Protein AF-A0A519D3E4-F1 (afdb_monomer)

Structure (mmCIF, N/CA/C/O backbone):
data_AF-A0A519D3E4-F1
#
_entry.id   AF-A0A519D3E4-F1
#
loop_
_atom_site.group_PDB
_atom_site.id
_atom_site.type_symbol
_atom_site.label_atom_id
_atom_site.label_alt_id
_atom_site.label_comp_id
_atom_site.label_asym_id
_atom_site.label_entity_id
_atom_site.label_seq_id
_atom_site.pdbx_PDB_ins_code
_atom_site.Cartn_x
_atom_site.Cartn_y
_atom_site.Cartn_z
_atom_site.occupancy
_atom_site.B_iso_or_equiv
_atom_site.auth_seq_id
_atom_site.auth_comp_id
_atom_site.auth_asym_id
_atom_site.auth_atom_id
_atom_site.pdbx_PDB_model_num
ATOM 1 N N . MET A 1 1 ? 25.805 -0.370 8.188 1.00 47.28 1 MET A N 1
ATOM 2 C CA . MET A 1 1 ? 24.491 -1.039 8.319 1.00 47.28 1 MET A CA 1
ATOM 3 C C . MET A 1 1 ? 24.705 -2.500 7.988 1.00 47.28 1 MET A C 1
ATOM 5 O O . MET A 1 1 ? 25.419 -2.756 7.029 1.00 47.28 1 MET A O 1
ATOM 9 N N . SER A 1 2 ? 24.201 -3.430 8.800 1.00 40.44 2 SER A N 1
ATOM 10 C CA . SER A 1 2 ? 24.310 -4.859 8.489 1.00 40.44 2 SER A CA 1
ATOM 11 C C . SER A 1 2 ? 23.497 -5.180 7.230 1.00 40.44 2 SER A C 1
ATOM 13 O O . SER A 1 2 ? 22.435 -4.592 7.012 1.00 40.44 2 SER A O 1
ATOM 15 N N . ASP A 1 3 ? 23.971 -6.128 6.421 1.00 42.62 3 ASP A N 1
ATOM 16 C CA . ASP A 1 3 ? 23.321 -6.572 5.174 1.00 42.62 3 ASP A CA 1
ATOM 17 C C . ASP A 1 3 ? 21.878 -7.078 5.380 1.00 42.62 3 ASP A C 1
ATOM 19 O O . ASP A 1 3 ? 21.069 -7.131 4.459 1.00 42.62 3 ASP A O 1
ATOM 23 N N . PHE A 1 4 ? 21.516 -7.393 6.623 1.00 37.28 4 PHE A N 1
ATOM 24 C CA . PHE A 1 4 ? 20.167 -7.785 7.019 1.00 37.28 4 PHE A CA 1
ATOM 25 C C . PHE A 1 4 ? 19.178 -6.606 7.037 1.00 37.28 4 PHE A C 1
ATOM 27 O O . PHE A 1 4 ? 18.013 -6.751 6.671 1.00 37.28 4 PHE A O 1
ATOM 34 N N . GLN A 1 5 ? 19.635 -5.412 7.425 1.00 37.41 5 GLN A N 1
ATOM 35 C CA . GLN A 1 5 ? 18.795 -4.212 7.479 1.00 37.41 5 GLN A CA 1
ATOM 36 C C . GLN A 1 5 ? 18.603 -3.587 6.086 1.00 37.41 5 GLN A C 1
ATOM 38 O O . GLN A 1 5 ? 17.601 -2.917 5.842 1.00 37.41 5 GLN A O 1
ATOM 43 N N . SER A 1 6 ? 19.526 -3.844 5.151 1.00 48.72 6 SER A N 1
ATOM 44 C CA . SER A 1 6 ? 19.413 -3.397 3.757 1.00 48.72 6 SER A CA 1
ATOM 45 C C . SER A 1 6 ? 18.422 -4.232 2.935 1.00 48.72 6 SER A C 1
ATOM 47 O O . SER A 1 6 ? 17.810 -3.698 2.012 1.00 48.72 6 SER A O 1
ATOM 49 N N . PHE A 1 7 ? 18.211 -5.509 3.282 1.00 49.94 7 PHE A N 1
ATOM 50 C CA . PHE A 1 7 ? 17.300 -6.396 2.550 1.00 49.94 7 PHE A CA 1
ATOM 51 C C . PHE A 1 7 ? 15.817 -6.060 2.770 1.00 49.94 7 PHE A C 1
ATOM 53 O O . PHE A 1 7 ? 15.032 -6.080 1.824 1.00 49.94 7 PHE A O 1
ATOM 60 N N . PHE A 1 8 ? 15.434 -5.723 4.005 1.00 56.78 8 PHE A N 1
ATOM 61 C CA . PHE A 1 8 ? 14.027 -5.568 4.398 1.00 56.78 8 PHE A CA 1
ATOM 62 C C . PHE A 1 8 ? 13.542 -4.113 4.510 1.00 56.78 8 PHE A C 1
ATOM 64 O O . PHE A 1 8 ? 12.355 -3.887 4.730 1.00 56.78 8 PHE A O 1
ATOM 71 N N . GLY A 1 9 ? 14.429 -3.129 4.337 1.00 71.75 9 GLY A N 1
ATOM 72 C CA . GLY A 1 9 ? 14.078 -1.709 4.409 1.00 71.75 9 GLY A CA 1
ATOM 73 C C . GLY A 1 9 ? 13.774 -1.206 5.827 1.00 71.75 9 GLY A C 1
ATOM 74 O O . GLY A 1 9 ? 13.861 -1.938 6.813 1.00 71.75 9 GLY A O 1
ATOM 75 N N . ASN A 1 10 ? 13.455 0.087 5.931 1.00 83.88 10 ASN A N 1
ATOM 76 C CA . ASN A 1 10 ? 13.039 0.716 7.185 1.00 83.88 10 ASN A CA 1
ATOM 77 C C . ASN A 1 10 ? 11.553 0.382 7.466 1.00 83.88 10 ASN A C 1
ATOM 79 O O . ASN A 1 10 ? 10.711 0.793 6.667 1.00 83.88 10 ASN A O 1
ATOM 83 N N . PRO A 1 11 ? 11.212 -0.305 8.575 1.00 85.75 11 PRO A N 1
ATOM 84 C CA . PRO A 1 11 ? 9.829 -0.670 8.918 1.00 85.75 11 PRO A CA 1
ATOM 85 C C . PRO A 1 11 ? 8.946 0.518 9.338 1.00 85.75 11 PRO A C 1
ATOM 87 O O . PRO A 1 11 ? 7.751 0.348 9.560 1.00 85.75 11 PRO A O 1
ATOM 90 N N . ASP A 1 12 ? 9.519 1.715 9.453 1.00 87.62 12 ASP A N 1
ATOM 91 C CA . ASP A 1 12 ? 8.813 2.957 9.781 1.00 87.62 12 ASP A CA 1
ATOM 92 C C . ASP A 1 12 ? 9.168 4.046 8.755 1.00 87.62 12 ASP A C 1
ATOM 94 O O . ASP A 1 12 ? 9.568 5.161 9.089 1.00 87.62 12 ASP A O 1
ATOM 98 N N . VAL A 1 13 ? 9.151 3.673 7.469 1.00 87.88 13 VAL A N 1
ATOM 99 C CA . VAL A 1 13 ? 9.538 4.569 6.366 1.00 87.88 13 VAL A CA 1
ATOM 100 C C . VAL A 1 13 ? 8.470 5.612 6.047 1.00 87.88 13 VAL A C 1
ATOM 102 O O . VAL A 1 13 ? 8.812 6.712 5.625 1.00 87.88 13 VAL A O 1
ATOM 105 N N . THR A 1 14 ? 7.191 5.273 6.218 1.00 93.38 14 THR A N 1
ATOM 106 C CA . THR A 1 14 ? 6.075 6.178 5.929 1.00 93.38 14 THR A CA 1
ATOM 107 C C . THR A 1 14 ? 5.706 6.936 7.185 1.00 93.38 14 THR A C 1
ATOM 109 O O . THR A 1 14 ? 5.215 6.365 8.156 1.00 93.38 14 THR A O 1
ATOM 112 N N . THR A 1 15 ? 5.958 8.237 7.161 1.00 94.19 15 THR A N 1
ATOM 113 C CA . THR A 1 15 ? 5.678 9.110 8.298 1.00 94.19 15 THR A CA 1
ATOM 114 C C . THR A 1 15 ? 4.175 9.301 8.493 1.00 94.19 15 THR A C 1
ATOM 116 O O . THR A 1 15 ? 3.378 9.186 7.559 1.00 94.19 15 THR A O 1
ATOM 119 N N . TYR A 1 16 ? 3.773 9.651 9.714 1.00 94.62 16 TYR A N 1
ATOM 120 C CA . TYR A 1 16 ? 2.372 9.930 10.030 1.00 94.62 16 TYR A CA 1
ATOM 121 C C . TYR A 1 16 ? 1.793 11.066 9.159 1.00 94.62 16 TYR A C 1
ATOM 123 O O . TYR A 1 16 ? 0.692 10.942 8.627 1.00 94.62 16 TYR A O 1
ATOM 131 N N . ASP A 1 17 ? 2.562 12.134 8.925 1.00 95.50 17 ASP A N 1
ATOM 132 C CA . ASP A 1 17 ? 2.147 13.257 8.068 1.00 95.50 17 ASP A CA 1
ATOM 133 C C . ASP A 1 17 ? 1.982 12.855 6.595 1.00 95.50 17 ASP A C 1
ATOM 135 O O . ASP A 1 17 ? 1.107 13.374 5.894 1.00 95.50 17 ASP A O 1
ATOM 139 N N . GLU A 1 18 ? 2.817 11.934 6.101 1.00 97.19 18 GLU A N 1
ATOM 140 C CA . GLU A 1 18 ? 2.627 11.345 4.773 1.00 97.19 18 GLU A CA 1
ATOM 141 C C . GLU A 1 18 ? 1.326 10.549 4.717 1.00 97.19 18 GLU A C 1
ATOM 143 O O . GLU A 1 18 ? 0.591 10.706 3.746 1.00 97.19 18 GLU A O 1
ATOM 148 N N . CYS A 1 19 ? 0.991 9.777 5.760 1.00 97.81 19 CYS A N 1
ATOM 149 C CA . CYS A 1 19 ? -0.246 8.992 5.809 1.00 97.81 19 CYS A CA 1
ATOM 150 C C . CYS A 1 19 ? -1.481 9.865 5.561 1.00 97.81 19 CYS A C 1
ATOM 152 O O . CYS A 1 19 ? -2.307 9.528 4.717 1.00 97.81 19 CYS A O 1
ATOM 154 N N . LEU A 1 20 ? -1.583 11.025 6.221 1.00 97.81 20 LEU A N 1
ATOM 155 C CA . LEU A 1 20 ? -2.731 11.926 6.055 1.00 97.81 20 LEU A CA 1
ATOM 156 C C . LEU A 1 20 ? -2.913 12.366 4.596 1.00 97.81 20 LEU A C 1
ATOM 158 O O . LEU A 1 20 ? -4.014 12.280 4.052 1.00 97.81 20 LEU A O 1
ATOM 162 N N . LYS A 1 21 ? -1.811 12.759 3.949 1.00 98.31 21 LYS A N 1
ATOM 163 C CA . LYS A 1 21 ? -1.794 13.194 2.546 1.00 98.31 21 LYS A CA 1
ATOM 164 C C . LYS A 1 21 ? -2.047 12.035 1.579 1.00 98.31 21 LYS A C 1
ATOM 166 O O . LYS A 1 21 ? -2.682 12.228 0.546 1.00 98.31 21 LYS A O 1
ATOM 171 N N . ILE A 1 22 ? -1.563 10.837 1.905 1.00 97.94 22 ILE A N 1
ATOM 172 C CA . ILE A 1 22 ? -1.808 9.607 1.144 1.00 97.94 22 ILE A CA 1
ATOM 173 C C . ILE A 1 22 ? -3.298 9.245 1.184 1.00 97.94 22 ILE A C 1
ATOM 175 O O . ILE A 1 22 ? -3.872 8.921 0.146 1.00 97.94 22 ILE A O 1
ATOM 179 N N . PHE A 1 23 ? -3.941 9.350 2.350 1.00 98.50 23 PHE A N 1
ATOM 180 C CA . PHE A 1 23 ? -5.372 9.087 2.501 1.00 98.50 23 PHE A CA 1
ATOM 181 C C . PHE A 1 23 ? -6.228 10.092 1.726 1.00 98.50 23 PHE A C 1
ATOM 183 O O . PHE A 1 23 ? -7.199 9.685 1.092 1.00 98.50 23 PHE A O 1
ATOM 190 N N . ASP A 1 24 ? -5.852 11.375 1.714 1.00 98.31 24 ASP A N 1
ATOM 191 C CA . ASP A 1 24 ? -6.506 12.380 0.862 1.00 98.31 24 ASP A CA 1
ATOM 192 C C . ASP A 1 24 ? -6.321 12.070 -0.623 1.00 98.31 24 ASP A C 1
ATOM 194 O O . ASP A 1 24 ? -7.281 12.056 -1.388 1.00 98.31 24 ASP A O 1
ATOM 198 N N . PHE A 1 25 ? -5.088 11.770 -1.035 1.00 98.31 25 PHE A N 1
ATOM 199 C CA . PHE A 1 25 ? -4.760 11.441 -2.421 1.00 98.31 25 PHE A CA 1
ATOM 200 C C . PHE A 1 25 ? -5.543 10.229 -2.942 1.00 98.31 25 PHE A C 1
ATOM 202 O O . PHE A 1 25 ? -5.942 10.199 -4.115 1.00 98.31 25 PHE A O 1
ATOM 209 N N . ALA A 1 26 ? -5.758 9.243 -2.074 1.00 98.12 26 ALA A N 1
ATOM 210 C CA . ALA A 1 26 ? -6.510 8.041 -2.383 1.00 98.12 26 ALA A CA 1
ATOM 211 C C . ALA A 1 26 ? -8.011 8.163 -2.156 1.00 98.12 26 ALA A C 1
ATOM 213 O O . ALA A 1 26 ? -8.722 7.222 -2.494 1.00 98.12 26 ALA A O 1
ATOM 214 N N . GLU A 1 27 ? -8.488 9.297 -1.640 1.00 98.12 27 GLU A N 1
ATOM 215 C CA . GLU A 1 27 ? -9.901 9.537 -1.340 1.00 98.12 27 GLU A CA 1
ATOM 216 C C . GLU A 1 27 ? -10.446 8.479 -0.360 1.00 98.12 27 GLU A C 1
ATOM 218 O O . GLU A 1 27 ? -11.509 7.894 -0.567 1.00 98.12 27 GLU A O 1
ATOM 223 N N . MET A 1 28 ? -9.674 8.177 0.690 1.00 98.56 28 MET A N 1
ATOM 224 C CA . MET A 1 28 ? -10.039 7.189 1.707 1.00 98.56 28 MET A CA 1
ATOM 225 C C . MET A 1 28 ? -11.244 7.654 2.531 1.00 98.56 28 MET A C 1
ATOM 227 O O . MET A 1 28 ? -11.287 8.791 3.013 1.00 98.56 28 MET A O 1
ATOM 231 N N . THR A 1 29 ? -12.178 6.735 2.754 1.00 98.00 29 THR A N 1
ATOM 232 C CA . THR A 1 29 ? -13.433 6.943 3.483 1.00 98.00 29 THR A CA 1
ATOM 233 C C . THR A 1 29 ? -13.611 5.910 4.598 1.00 98.00 29 THR A C 1
ATOM 235 O O . THR A 1 29 ? -12.888 4.916 4.672 1.00 98.00 29 THR A O 1
ATOM 238 N N . SER A 1 30 ? -14.604 6.116 5.464 1.00 97.75 30 SER A N 1
ATOM 239 C CA . SER A 1 30 ? -14.968 5.141 6.498 1.00 97.75 30 SER A CA 1
ATOM 240 C C . SER A 1 30 ? -15.598 3.861 5.940 1.00 97.75 30 SER A C 1
ATOM 242 O O . SER A 1 30 ? -15.660 2.864 6.649 1.00 97.75 30 SER A O 1
ATOM 244 N N . ASP A 1 31 ? -16.054 3.856 4.685 1.00 98.25 31 ASP A N 1
ATOM 245 C CA . ASP A 1 31 ? -16.623 2.661 4.048 1.00 98.25 31 ASP A CA 1
ATOM 246 C C . ASP A 1 31 ? -15.546 1.698 3.532 1.00 98.25 31 ASP A C 1
ATOM 248 O O . ASP A 1 31 ? -15.853 0.556 3.179 1.00 98.25 31 ASP A O 1
ATOM 252 N N . ASP A 1 32 ? -14.282 2.134 3.526 1.00 98.75 32 ASP A N 1
ATOM 253 C CA . ASP A 1 32 ? -13.181 1.352 2.989 1.00 98.75 32 ASP A CA 1
ATOM 254 C C . ASP A 1 32 ? -12.867 0.097 3.815 1.00 98.75 32 ASP A C 1
ATOM 256 O O . ASP A 1 32 ? -12.845 0.099 5.048 1.00 98.75 32 ASP A O 1
ATOM 260 N N . VAL A 1 33 ? -12.552 -0.983 3.106 1.00 98.75 33 VAL A N 1
ATOM 261 C CA . VAL A 1 33 ? -11.822 -2.138 3.624 1.00 98.75 33 VAL A CA 1
ATOM 262 C C . VAL A 1 33 ? -10.351 -1.901 3.306 1.00 98.75 33 VAL A C 1
ATOM 264 O O . VAL A 1 33 ? -9.912 -2.087 2.167 1.00 98.75 33 VAL A O 1
ATOM 267 N N . PHE A 1 34 ? -9.612 -1.423 4.307 1.00 98.88 34 PHE A N 1
ATOM 268 C CA . PHE A 1 34 ? -8.223 -1.010 4.166 1.00 98.88 34 PHE A CA 1
ATOM 269 C C . PHE A 1 34 ? -7.250 -2.123 4.558 1.00 98.88 34 PHE A C 1
ATOM 271 O O . PHE A 1 34 ? -7.346 -2.680 5.655 1.00 98.88 34 PHE A O 1
ATOM 278 N N . TYR A 1 35 ? -6.290 -2.392 3.673 1.00 98.88 35 TYR A N 1
ATOM 279 C CA . TYR A 1 35 ? -5.160 -3.284 3.922 1.00 98.88 35 TYR A CA 1
ATOM 280 C C . TYR A 1 35 ? -3.826 -2.539 3.803 1.00 98.88 35 TYR A C 1
ATOM 282 O O . TYR A 1 35 ? -3.560 -1.877 2.799 1.00 98.88 35 TYR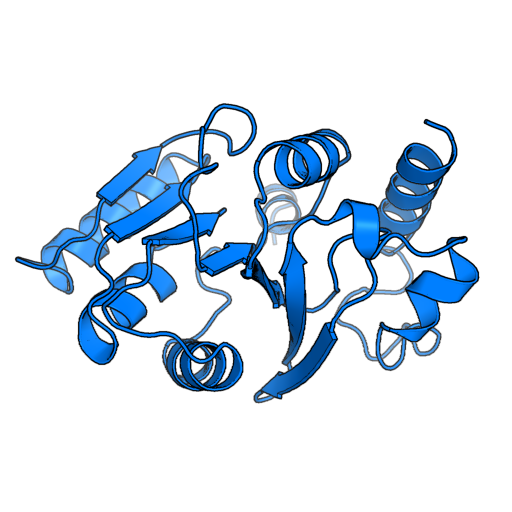 A O 1
ATOM 290 N N . ASP A 1 36 ? -2.963 -2.710 4.798 1.00 98.62 36 ASP A N 1
ATOM 291 C CA . ASP A 1 36 ? -1.567 -2.273 4.791 1.00 98.62 36 ASP A CA 1
ATOM 292 C C . ASP A 1 36 ? -0.656 -3.501 4.623 1.00 98.62 36 ASP A C 1
ATOM 294 O O . ASP A 1 36 ? -0.472 -4.308 5.540 1.00 98.62 36 ASP A O 1
ATOM 298 N N . LEU A 1 37 ? -0.149 -3.695 3.405 1.00 98.06 37 LEU A N 1
ATOM 299 C CA . LEU A 1 37 ? 0.635 -4.857 3.000 1.00 98.06 37 LEU A CA 1
ATOM 300 C C . LEU A 1 37 ? 2.128 -4.593 3.231 1.00 98.06 37 LEU A C 1
ATOM 302 O O . LEU A 1 37 ? 2.800 -3.935 2.429 1.00 98.06 37 LEU A O 1
ATOM 306 N N . GLY A 1 38 ? 2.639 -5.171 4.318 1.00 96.31 38 GLY A N 1
ATOM 307 C CA . GLY A 1 38 ? 3.951 -4.879 4.883 1.00 96.31 38 GLY A CA 1
ATOM 308 C C . GLY A 1 38 ? 3.898 -3.685 5.822 1.00 96.31 38 GLY A C 1
ATOM 309 O O . GLY A 1 38 ? 4.629 -2.713 5.624 1.00 96.31 38 GLY A O 1
ATOM 310 N N . CYS A 1 39 ? 3.033 -3.777 6.834 1.00 97.25 39 CYS A N 1
ATOM 311 C CA . CYS A 1 39 ? 2.693 -2.659 7.710 1.00 97.25 39 CYS A CA 1
ATOM 312 C C . CYS A 1 39 ? 3.831 -2.205 8.636 1.00 97.25 39 CYS A C 1
ATOM 314 O O . CYS A 1 39 ? 3.690 -1.192 9.323 1.00 97.25 39 CYS A O 1
ATOM 316 N N . GLY A 1 40 ? 4.952 -2.937 8.696 1.00 96.44 40 GLY A N 1
ATOM 317 C CA . GLY A 1 40 ? 6.112 -2.551 9.489 1.00 96.44 40 GLY A CA 1
ATOM 318 C C . GLY A 1 40 ? 5.741 -2.401 10.958 1.00 96.44 40 GLY A C 1
ATOM 319 O O . GLY A 1 40 ? 5.227 -3.333 11.566 1.00 96.44 40 GLY A O 1
ATOM 320 N N . TYR A 1 41 ? 5.954 -1.209 11.516 1.00 96.56 41 TYR A N 1
ATOM 321 C CA . TYR A 1 41 ? 5.568 -0.869 12.891 1.00 96.56 41 TYR A CA 1
ATOM 322 C C . TYR A 1 41 ? 4.115 -0.369 13.040 1.00 96.56 41 TYR A C 1
ATOM 324 O O . TYR A 1 41 ? 3.743 0.184 14.075 1.00 96.56 41 TYR A O 1
ATOM 332 N N . GLY A 1 42 ? 3.275 -0.538 12.018 1.00 96.88 42 GLY A N 1
ATOM 333 C CA . GLY A 1 42 ? 1.837 -0.259 12.062 1.00 96.88 42 GLY A CA 1
ATOM 334 C C . GLY A 1 42 ? 1.456 1.221 11.970 1.00 96.88 42 GLY A C 1
ATOM 335 O O . GLY A 1 42 ? 0.292 1.555 12.188 1.00 96.88 42 GLY A O 1
ATOM 336 N N . THR A 1 43 ? 2.397 2.118 11.656 1.00 96.94 43 THR A N 1
ATOM 337 C CA . THR A 1 43 ? 2.169 3.575 11.605 1.00 96.94 43 THR A CA 1
ATOM 338 C C . THR A 1 43 ? 1.002 3.955 10.687 1.00 96.94 43 THR A C 1
ATOM 340 O O . THR A 1 43 ? 0.163 4.768 11.080 1.00 96.94 43 THR A O 1
ATOM 343 N N . VAL A 1 44 ? 0.889 3.327 9.510 1.00 97.94 44 VAL A N 1
ATOM 344 C CA . VAL A 1 44 ? -0.185 3.614 8.544 1.00 97.94 44 VAL A CA 1
ATOM 345 C C . VAL A 1 44 ? -1.534 3.100 9.052 1.00 97.94 44 VAL A C 1
ATOM 347 O O . VAL A 1 44 ? -2.507 3.853 9.034 1.00 97.94 44 VAL A O 1
ATOM 350 N N . CYS A 1 45 ? -1.600 1.874 9.590 1.00 98.25 45 CYS A N 1
ATOM 351 C CA . CYS A 1 45 ? -2.810 1.350 10.235 1.00 98.25 45 CYS A CA 1
ATOM 352 C C . CYS A 1 45 ? -3.285 2.248 11.383 1.00 98.25 45 CYS A C 1
ATOM 354 O O . CYS A 1 45 ? -4.473 2.564 11.470 1.00 98.25 45 CYS A O 1
ATOM 356 N N . ILE A 1 46 ? -2.372 2.685 12.256 1.00 97.94 46 ILE A N 1
ATOM 357 C CA . ILE A 1 46 ? -2.703 3.586 13.362 1.00 97.94 46 ILE A CA 1
ATOM 358 C C . ILE A 1 46 ? -3.281 4.882 12.796 1.00 97.94 46 ILE A C 1
ATOM 360 O O . ILE A 1 46 ? -4.416 5.214 13.130 1.00 97.94 46 ILE A O 1
ATOM 364 N N . ALA A 1 47 ? -2.573 5.553 11.882 1.00 97.62 47 ALA A N 1
ATOM 365 C CA . ALA A 1 47 ? -3.024 6.802 11.270 1.00 97.62 47 ALA A CA 1
ATOM 366 C C . ALA A 1 47 ? -4.397 6.667 10.585 1.00 97.62 47 ALA A C 1
ATOM 368 O O . ALA A 1 47 ? -5.255 7.537 10.756 1.00 97.62 47 ALA A O 1
ATOM 369 N N . ALA A 1 48 ? -4.636 5.574 9.854 1.00 97.94 48 ALA A N 1
ATOM 370 C CA . ALA A 1 48 ? -5.920 5.290 9.214 1.00 97.94 48 ALA A CA 1
ATOM 371 C C . ALA A 1 48 ? -7.049 5.187 10.247 1.00 97.94 48 ALA A C 1
ATOM 373 O O . ALA A 1 48 ? -8.112 5.787 10.079 1.00 97.94 48 ALA A O 1
ATOM 374 N N . ALA A 1 49 ? -6.812 4.480 11.352 1.00 97.25 49 ALA A N 1
ATOM 375 C CA . ALA A 1 49 ? -7.801 4.322 12.405 1.00 97.25 49 ALA A CA 1
ATOM 376 C C . ALA A 1 49 ? -8.121 5.636 13.135 1.00 97.25 49 ALA A C 1
ATOM 378 O O . ALA A 1 49 ? -9.273 5.853 13.498 1.00 97.25 49 ALA A O 1
ATOM 379 N N . GLU A 1 50 ? -7.135 6.513 13.364 1.00 95.56 50 GLU A N 1
ATOM 380 C CA . GLU A 1 50 ? -7.382 7.783 14.071 1.00 95.56 50 GLU A CA 1
ATOM 381 C C . GLU A 1 50 ? -8.066 8.835 13.194 1.00 95.56 50 GLU A C 1
ATOM 383 O O . GLU A 1 50 ? -8.830 9.637 13.719 1.00 95.56 50 GLU A O 1
ATOM 388 N N . ASN A 1 51 ? -7.803 8.838 11.882 1.00 96.25 51 ASN A N 1
ATOM 389 C CA . ASN A 1 51 ? -8.200 9.950 11.010 1.00 96.25 51 ASN A CA 1
ATOM 390 C C . ASN A 1 51 ? -9.292 9.599 9.999 1.00 96.25 51 ASN A C 1
ATOM 392 O O . ASN A 1 51 ? -9.954 10.499 9.488 1.00 96.25 51 ASN A O 1
ATOM 396 N N . ARG A 1 52 ? -9.454 8.316 9.660 1.00 96.62 52 ARG A N 1
ATOM 397 C CA . ARG A 1 52 ? -10.387 7.864 8.610 1.00 96.62 52 ARG A CA 1
ATOM 398 C C . ARG A 1 52 ? -11.384 6.828 9.101 1.00 96.62 52 ARG A C 1
ATOM 400 O O . ARG A 1 52 ? -12.484 6.772 8.566 1.00 96.62 52 ARG A O 1
ATOM 407 N N . ASN A 1 53 ? -11.013 6.052 10.121 1.00 96.31 53 ASN A N 1
ATOM 408 C CA . ASN A 1 53 ? -11.836 5.007 10.727 1.00 96.31 53 ASN A CA 1
ATOM 409 C C . ASN A 1 53 ? -12.514 4.101 9.674 1.00 96.31 53 ASN A C 1
ATOM 411 O O . ASN A 1 53 ? -13.745 4.070 9.592 1.00 96.31 53 ASN A O 1
ATOM 415 N N . PRO A 1 54 ? -11.724 3.408 8.830 1.00 97.88 54 PRO A N 1
ATOM 416 C CA . PRO A 1 54 ? -12.266 2.538 7.794 1.00 97.88 54 PRO A CA 1
ATOM 417 C C . PRO A 1 54 ? -13.040 1.363 8.402 1.00 97.88 54 PRO A C 1
ATOM 419 O O . PRO A 1 54 ? -12.768 0.909 9.520 1.00 97.88 54 PRO A O 1
ATOM 422 N N . LYS A 1 55 ? -13.980 0.826 7.626 1.00 97.81 55 LYS A N 1
ATOM 423 C CA . LYS A 1 55 ? -14.832 -0.312 7.981 1.00 97.81 55 LYS A CA 1
ATOM 424 C C . LYS A 1 55 ? -14.017 -1.527 8.420 1.00 97.81 55 LYS A C 1
ATOM 426 O O . LYS A 1 55 ? -14.415 -2.235 9.346 1.00 97.81 55 LYS A O 1
ATOM 431 N N . LYS A 1 56 ? -12.873 -1.763 7.773 1.00 98.19 56 LYS A N 1
ATOM 432 C CA . LYS A 1 56 ? -11.831 -2.699 8.218 1.00 98.19 56 LYS A CA 1
ATOM 433 C C . LYS A 1 56 ? -10.459 -2.054 8.043 1.00 98.19 56 LYS A C 1
ATOM 435 O O . LYS A 1 56 ? -10.259 -1.297 7.098 1.00 98.19 56 LYS A O 1
ATOM 440 N N . ASN A 1 57 ? -9.524 -2.383 8.928 1.00 98.56 57 ASN A N 1
ATOM 441 C CA . ASN A 1 57 ? -8.140 -1.917 8.879 1.00 98.56 57 ASN A CA 1
ATOM 442 C C . ASN A 1 57 ? -7.215 -3.070 9.264 1.00 98.56 57 ASN A C 1
ATOM 444 O O . ASN A 1 57 ? -7.168 -3.465 10.434 1.00 98.56 57 ASN A O 1
ATOM 448 N N . ILE A 1 58 ? -6.547 -3.648 8.271 1.00 98.75 58 ILE A N 1
ATOM 449 C CA . ILE A 1 58 ? -5.794 -4.889 8.429 1.00 98.75 58 ILE A CA 1
ATOM 450 C C . ILE A 1 58 ? -4.339 -4.649 8.023 1.00 98.75 58 ILE A C 1
ATOM 452 O O . ILE A 1 58 ? -4.056 -4.341 6.869 1.00 98.75 58 ILE A O 1
ATOM 456 N N . GLY A 1 59 ? -3.413 -4.801 8.968 1.00 98.56 59 GLY A N 1
ATOM 457 C CA . GLY A 1 59 ? -1.973 -4.748 8.719 1.00 98.56 59 GLY A CA 1
ATOM 458 C C . GLY A 1 59 ? -1.379 -6.146 8.591 1.00 98.56 59 GLY A C 1
ATOM 459 O O . GLY A 1 59 ? -1.553 -6.974 9.485 1.00 98.56 59 GLY A O 1
ATOM 460 N N . ILE A 1 60 ? -0.664 -6.407 7.498 1.00 98.50 60 ILE A N 1
ATOM 461 C CA . ILE A 1 60 ? 0.037 -7.673 7.252 1.00 98.50 60 ILE A CA 1
ATOM 462 C C . ILE A 1 60 ? 1.540 -7.439 7.375 1.00 98.50 60 ILE A C 1
ATOM 464 O O . ILE A 1 60 ? 2.093 -6.601 6.668 1.00 98.50 60 ILE A O 1
ATOM 468 N N . GLU A 1 61 ? 2.223 -8.196 8.229 1.00 97.69 61 GLU A N 1
ATOM 469 C CA . GLU A 1 61 ? 3.681 -8.118 8.386 1.00 97.69 61 GLU A CA 1
ATOM 470 C C . GLU A 1 61 ? 4.274 -9.516 8.568 1.00 97.69 61 GLU A C 1
ATOM 472 O O . GLU A 1 61 ? 3.877 -10.260 9.458 1.00 97.69 61 GLU A O 1
ATOM 477 N N . ALA A 1 62 ? 5.249 -9.885 7.741 1.00 96.19 62 ALA A N 1
ATOM 478 C CA . ALA A 1 62 ? 5.863 -11.210 7.779 1.00 96.19 62 ALA A CA 1
ATOM 479 C C . ALA A 1 62 ? 6.956 -11.320 8.852 1.00 96.19 62 ALA A C 1
ATOM 481 O O . ALA A 1 62 ? 7.159 -12.387 9.435 1.00 96.19 62 ALA A O 1
ATOM 482 N N . ARG A 1 63 ? 7.669 -10.225 9.132 1.00 94.62 63 ARG A N 1
ATOM 483 C CA . ARG A 1 63 ? 8.770 -10.193 10.096 1.00 94.62 63 ARG A CA 1
ATOM 484 C C . ARG A 1 63 ? 8.232 -10.118 11.512 1.00 94.62 63 ARG A C 1
ATOM 486 O O . ARG A 1 63 ? 7.622 -9.127 11.908 1.00 94.62 63 ARG A O 1
ATOM 493 N N . ILE A 1 64 ? 8.513 -11.158 12.286 1.00 95.88 64 ILE A N 1
ATOM 494 C CA . ILE A 1 64 ? 7.971 -11.307 13.632 1.00 95.88 64 ILE A CA 1
ATOM 495 C C . ILE A 1 64 ? 8.380 -10.155 14.564 1.00 95.88 64 ILE A C 1
ATOM 497 O O . ILE A 1 64 ? 7.569 -9.704 15.368 1.00 95.88 64 ILE A O 1
ATOM 501 N N . GLU A 1 65 ? 9.593 -9.611 14.423 1.00 96.06 65 GLU A N 1
ATOM 502 C CA . GLU A 1 65 ? 10.057 -8.495 15.255 1.00 96.06 65 GLU A CA 1
ATOM 503 C C . GLU A 1 65 ? 9.286 -7.203 14.956 1.00 96.06 65 GLU A C 1
ATOM 505 O O . GLU A 1 65 ? 8.865 -6.507 15.880 1.00 96.06 65 GLU A O 1
ATOM 510 N N . ASN A 1 66 ? 9.053 -6.908 13.672 1.00 96.19 66 ASN A N 1
ATOM 511 C CA . ASN A 1 66 ? 8.246 -5.761 13.253 1.00 96.19 66 ASN A CA 1
ATOM 512 C C . ASN A 1 66 ? 6.798 -5.916 13.717 1.00 96.19 66 ASN A C 1
ATOM 514 O O . ASN A 1 66 ? 6.210 -4.970 14.231 1.00 96.19 66 ASN A O 1
ATOM 518 N N . PHE A 1 67 ? 6.244 -7.121 13.573 1.00 97.44 67 PHE A N 1
ATOM 519 C CA . PHE A 1 67 ? 4.889 -7.436 14.004 1.00 97.44 67 PHE A CA 1
ATOM 520 C C . PHE A 1 67 ? 4.701 -7.236 15.516 1.00 97.44 67 PHE A C 1
ATOM 522 O O . PHE A 1 67 ? 3.690 -6.671 15.942 1.00 97.44 67 PHE A O 1
ATOM 529 N N . PHE A 1 68 ? 5.671 -7.653 16.338 1.00 97.81 68 PHE A N 1
ATOM 530 C CA . PHE A 1 68 ? 5.620 -7.405 17.780 1.00 97.81 68 PHE A CA 1
ATOM 531 C C . PHE A 1 68 ? 5.676 -5.913 18.111 1.00 97.81 68 PHE A C 1
ATOM 533 O O . PHE A 1 68 ? 4.879 -5.444 18.924 1.00 97.81 68 PHE A O 1
ATOM 540 N N . GLU A 1 69 ? 6.547 -5.151 17.449 1.00 97.12 69 GLU A N 1
ATOM 541 C CA . GLU A 1 69 ? 6.603 -3.696 17.620 1.00 97.12 69 GLU A CA 1
ATOM 542 C C . GLU A 1 69 ? 5.291 -3.017 17.189 1.00 97.12 69 GLU A C 1
ATOM 544 O O . GLU A 1 69 ? 4.756 -2.181 17.918 1.00 97.12 69 GLU A O 1
ATOM 549 N N . ALA A 1 70 ? 4.712 -3.418 16.053 1.00 97.12 70 ALA A N 1
ATOM 550 C CA . ALA A 1 70 ? 3.411 -2.929 15.602 1.00 97.12 70 ALA A CA 1
ATOM 551 C C . ALA A 1 70 ? 2.303 -3.234 16.614 1.00 97.12 70 ALA A C 1
ATOM 553 O O . ALA A 1 70 ? 1.491 -2.364 16.929 1.00 97.12 70 ALA A O 1
ATOM 554 N N . THR A 1 71 ? 2.298 -4.448 17.168 1.00 96.81 71 THR A N 1
ATOM 555 C CA . THR A 1 71 ? 1.333 -4.863 18.191 1.00 96.81 71 THR A CA 1
ATOM 556 C C . THR A 1 71 ? 1.451 -3.992 19.439 1.00 96.81 71 THR A C 1
ATOM 558 O O . THR A 1 71 ? 0.439 -3.480 19.916 1.00 96.81 71 THR A O 1
ATOM 561 N N . ASN A 1 72 ? 2.669 -3.745 19.929 1.00 96.81 72 ASN A N 1
ATOM 562 C CA . ASN A 1 72 ? 2.898 -2.862 21.076 1.00 96.81 72 ASN A CA 1
ATOM 563 C C . ASN A 1 72 ? 2.395 -1.437 20.800 1.00 96.81 72 ASN A C 1
ATOM 565 O O . ASN A 1 72 ? 1.632 -0.884 21.593 1.00 96.81 72 ASN A O 1
ATOM 569 N N . ARG A 1 73 ? 2.725 -0.865 19.637 1.00 96.12 73 ARG A N 1
ATOM 570 C CA . ARG A 1 73 ? 2.257 0.477 19.252 1.00 96.12 73 ARG A CA 1
ATOM 571 C C . ARG A 1 73 ? 0.740 0.556 19.114 1.00 96.12 73 ARG A C 1
ATOM 573 O O . ARG A 1 73 ? 0.150 1.561 19.511 1.00 96.12 73 ARG A O 1
ATOM 580 N N . VAL A 1 74 ? 0.093 -0.479 18.581 1.00 95.38 74 VAL A N 1
ATOM 581 C CA . VAL A 1 74 ? -1.374 -0.551 18.500 1.00 95.38 74 VAL A CA 1
ATOM 582 C C . VAL A 1 74 ? -1.995 -0.665 19.893 1.00 95.38 74 VAL A C 1
ATOM 584 O O . VAL A 1 74 ? -3.002 -0.012 20.151 1.00 95.38 74 VAL A O 1
ATOM 587 N N . LEU A 1 75 ? -1.392 -1.405 20.825 1.00 92.56 75 LEU A N 1
ATOM 588 C CA . LEU A 1 75 ? -1.872 -1.471 22.210 1.00 92.56 75 LEU A CA 1
ATOM 589 C C . LEU A 1 75 ? -1.743 -0.130 22.949 1.00 92.56 75 LEU A C 1
ATOM 591 O O . LEU A 1 75 ? -2.614 0.204 23.753 1.00 92.56 75 LEU A O 1
ATOM 595 N N . GLU A 1 76 ? -0.691 0.641 22.674 1.00 91.69 76 GLU A N 1
ATOM 596 C CA . GLU A 1 76 ? -0.448 1.942 23.308 1.00 91.69 76 GLU A CA 1
ATOM 597 C C . GLU A 1 76 ? -1.266 3.080 22.681 1.00 91.69 76 GLU A C 1
ATOM 599 O O . GLU A 1 76 ? -1.932 3.834 23.388 1.00 91.69 76 GLU A O 1
ATOM 604 N N . LYS A 1 77 ? -1.219 3.211 21.350 1.00 84.69 77 LYS A N 1
ATOM 605 C CA . LYS A 1 77 ? -1.768 4.354 20.590 1.00 84.69 77 LYS A CA 1
ATOM 606 C C . LYS A 1 77 ? -3.081 4.023 19.880 1.00 84.69 77 LYS A C 1
ATOM 608 O O . LYS A 1 77 ? -3.942 4.880 19.696 1.00 84.69 77 LYS A O 1
ATOM 613 N N . GLY A 1 78 ? -3.246 2.762 19.488 1.00 72.88 78 GLY A N 1
ATOM 614 C CA . GLY A 1 78 ? -4.419 2.245 18.780 1.00 72.88 78 GLY A CA 1
ATOM 615 C C . GLY A 1 78 ? -5.494 1.645 19.691 1.00 72.88 78 GLY A C 1
ATOM 616 O O . GLY A 1 78 ? -6.432 1.026 19.189 1.00 72.88 78 GLY A O 1
ATOM 617 N N . LYS A 1 79 ? -5.380 1.788 21.017 1.00 73.19 79 LYS A N 1
ATOM 618 C CA . LYS A 1 79 ? -6.277 1.130 21.975 1.00 73.19 79 LYS A CA 1
ATOM 619 C C . LYS A 1 79 ? -7.744 1.477 21.708 1.00 73.19 79 LYS A C 1
ATOM 621 O O . LYS A 1 79 ? -8.123 2.644 21.685 1.00 73.19 79 LYS A O 1
ATOM 626 N N . GLY A 1 80 ? -8.572 0.443 21.544 1.00 75.19 80 GLY A N 1
ATOM 627 C CA . GLY A 1 80 ? -10.008 0.579 21.270 1.00 75.19 80 GLY A CA 1
ATOM 628 C C . GLY A 1 80 ? -10.355 0.894 19.812 1.00 75.19 80 GLY A C 1
ATOM 629 O O . GLY A 1 80 ? -11.528 1.095 19.509 1.00 75.19 80 GLY A O 1
ATOM 630 N N . LYS A 1 81 ? -9.366 0.929 18.911 1.00 82.56 81 LYS A N 1
ATOM 631 C CA . LYS A 1 81 ? -9.585 1.139 17.478 1.00 82.56 81 LYS A CA 1
ATOM 632 C C . LYS A 1 81 ? -9.745 -0.189 16.746 1.00 82.56 81 LYS A C 1
ATOM 634 O O . LYS A 1 81 ? -9.234 -1.220 17.177 1.00 82.56 81 LYS A O 1
ATOM 639 N N . ASN A 1 82 ? -10.442 -0.148 15.615 1.00 90.75 82 ASN A N 1
ATOM 640 C CA . ASN A 1 82 ? -10.648 -1.295 14.736 1.00 90.75 82 ASN A CA 1
ATOM 641 C C . ASN A 1 82 ? -9.379 -1.578 13.918 1.00 90.75 82 ASN A C 1
ATOM 643 O O . ASN A 1 82 ? -9.361 -1.280 12.733 1.00 90.75 82 ASN A O 1
ATOM 647 N N . ILE A 1 83 ? -8.307 -2.061 14.552 1.00 97.81 83 ILE A N 1
ATOM 648 C CA . ILE A 1 83 ? -7.055 -2.454 13.888 1.00 97.81 83 ILE A CA 1
ATOM 649 C C . ILE A 1 83 ? -6.839 -3.948 14.111 1.00 97.81 83 ILE A C 1
ATOM 651 O O . ILE A 1 83 ? -6.824 -4.410 15.252 1.00 97.81 83 ILE A O 1
ATOM 655 N N . ILE A 1 84 ? -6.632 -4.688 13.026 1.00 97.56 84 ILE A N 1
ATOM 656 C CA . ILE A 1 84 ? -6.261 -6.103 13.050 1.00 97.56 84 ILE A CA 1
ATOM 657 C C . ILE A 1 84 ? -4.854 -6.213 12.473 1.00 97.56 84 ILE A C 1
ATOM 659 O O . ILE A 1 84 ? -4.588 -5.703 11.390 1.00 97.56 84 ILE A O 1
ATOM 663 N N . LEU A 1 85 ? -3.946 -6.865 13.194 1.00 98.19 85 LEU A N 1
ATOM 664 C CA . LEU A 1 85 ? -2.606 -7.163 12.698 1.00 98.19 85 LEU A CA 1
ATOM 665 C C . LEU A 1 85 ? -2.462 -8.671 12.518 1.00 98.19 85 LEU A C 1
ATOM 667 O O . LEU A 1 85 ? -2.833 -9.437 13.409 1.00 98.19 85 LEU A O 1
ATOM 671 N N . GLU A 1 86 ? -1.867 -9.095 11.407 1.00 98.31 86 GLU A N 1
ATOM 672 C CA . GLU A 1 86 ? -1.582 -10.503 11.140 1.00 98.31 86 GLU A CA 1
ATOM 673 C C . GLU A 1 86 ? -0.106 -10.722 10.800 1.00 98.31 86 GLU A C 1
ATOM 675 O O . GLU A 1 86 ? 0.444 -10.085 9.897 1.00 98.31 86 GLU A O 1
ATOM 680 N N . ASN A 1 87 ? 0.530 -11.675 11.491 1.00 98.12 87 ASN A N 1
ATOM 681 C CA . ASN A 1 87 ? 1.884 -12.098 11.154 1.00 98.12 87 ASN A CA 1
ATOM 682 C C . ASN A 1 87 ? 1.861 -13.130 10.020 1.00 98.12 87 ASN A C 1
ATOM 684 O O . ASN A 1 87 ? 1.751 -14.332 10.267 1.00 98.12 87 ASN A O 1
ATOM 688 N N . LYS A 1 88 ? 1.896 -12.662 8.771 1.00 97.50 88 LYS A N 1
ATOM 689 C CA . LYS A 1 88 ? 1.794 -13.508 7.575 1.00 97.50 88 LYS A CA 1
ATOM 690 C C . LYS A 1 88 ? 2.623 -12.951 6.423 1.00 97.50 88 LYS A C 1
ATOM 692 O O . LYS A 1 88 ? 2.865 -11.753 6.323 1.00 97.50 88 LYS A O 1
ATOM 697 N N . PHE A 1 89 ? 3.000 -13.842 5.513 1.00 95.56 89 PHE A N 1
ATOM 698 C CA . PHE A 1 89 ? 3.433 -13.470 4.168 1.00 95.56 89 PHE A CA 1
ATOM 699 C C . PHE A 1 89 ? 2.215 -13.060 3.338 1.00 95.56 89 PHE A C 1
ATOM 701 O O . PHE A 1 89 ? 1.179 -13.722 3.412 1.00 95.56 89 PHE A O 1
ATOM 708 N N . ILE A 1 90 ? 2.333 -11.988 2.554 1.00 95.00 90 ILE A N 1
ATOM 709 C CA . ILE A 1 90 ? 1.213 -11.401 1.797 1.00 95.00 90 ILE A CA 1
ATOM 710 C C . ILE A 1 90 ? 0.633 -12.400 0.792 1.00 95.00 90 ILE A C 1
ATOM 712 O O . ILE A 1 90 ? -0.576 -12.430 0.587 1.00 95.00 90 ILE A O 1
ATOM 716 N N . GLU A 1 91 ? 1.470 -13.266 0.223 1.00 94.56 91 GLU A N 1
ATOM 717 C CA . GLU A 1 91 ? 1.080 -14.329 -0.711 1.00 94.56 91 GLU A CA 1
ATOM 718 C C . GLU A 1 91 ? 0.127 -15.363 -0.093 1.00 94.56 91 GLU A C 1
ATOM 720 O O . GLU A 1 91 ? -0.560 -16.083 -0.814 1.00 94.56 91 GLU A O 1
ATOM 725 N N . ASN A 1 92 ? 0.066 -15.426 1.239 1.00 95.94 92 ASN A N 1
ATOM 726 C CA . ASN A 1 92 ? -0.780 -16.350 1.992 1.00 95.94 92 ASN A CA 1
ATOM 727 C C . ASN A 1 92 ? -2.035 -15.675 2.572 1.00 95.94 92 ASN A C 1
ATOM 729 O O . ASN A 1 92 ? -2.730 -16.277 3.393 1.00 95.94 92 ASN A O 1
ATOM 733 N N . VAL A 1 93 ? -2.315 -14.425 2.195 1.00 97.19 93 VAL A N 1
ATOM 734 C CA . VAL A 1 93 ? -3.465 -13.654 2.684 1.00 97.19 93 VAL A CA 1
ATOM 735 C C . VAL A 1 93 ? -4.468 -13.461 1.557 1.00 97.19 93 VAL A C 1
ATOM 737 O O . VAL A 1 93 ? -4.098 -13.048 0.461 1.00 97.19 93 VAL A O 1
ATOM 740 N N . ASP A 1 94 ? -5.741 -13.730 1.834 1.00 98.19 94 ASP A N 1
ATOM 741 C CA . ASP A 1 94 ? -6.840 -13.305 0.969 1.00 98.19 94 ASP A CA 1
ATOM 742 C C . ASP A 1 94 ? -7.254 -11.883 1.362 1.00 98.19 94 ASP A C 1
ATOM 744 O O . ASP A 1 94 ? -7.677 -11.635 2.492 1.00 98.19 94 ASP A O 1
ATOM 748 N N . PHE A 1 95 ? -7.069 -10.953 0.432 1.00 98.25 95 PHE A N 1
ATOM 749 C CA . PHE A 1 95 ? -7.492 -9.557 0.544 1.00 98.25 95 PHE A CA 1
ATOM 750 C C . PHE A 1 95 ? -8.360 -9.161 -0.656 1.00 98.25 95 PHE A C 1
ATOM 752 O O . PHE A 1 95 ? -8.361 -8.012 -1.092 1.00 98.25 95 PHE A O 1
ATOM 759 N N . SER A 1 96 ? -9.094 -10.124 -1.223 1.00 98.44 96 SER A N 1
ATOM 760 C CA . SER A 1 96 ? -10.017 -9.878 -2.335 1.00 98.44 96 SER A CA 1
ATOM 761 C C . SER A 1 96 ? -11.207 -8.983 -1.973 1.00 98.44 96 SER A C 1
ATOM 763 O O . SER A 1 96 ? -11.870 -8.466 -2.868 1.00 98.44 96 SER A O 1
ATOM 765 N N . ASP A 1 97 ? -11.463 -8.745 -0.684 1.00 98.50 97 ASP A N 1
ATOM 766 C CA . ASP A 1 97 ? -12.462 -7.787 -0.204 1.00 98.50 97 ASP A CA 1
ATOM 767 C C . ASP A 1 97 ? -11.919 -6.357 -0.030 1.00 98.50 97 ASP A C 1
ATOM 769 O O . ASP A 1 97 ? -12.684 -5.463 0.339 1.00 98.50 97 ASP A O 1
ATOM 77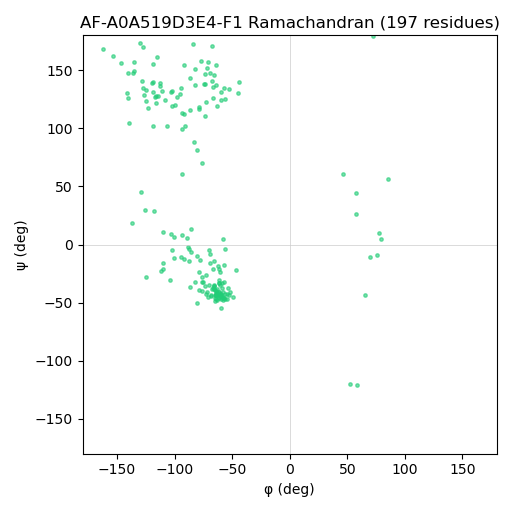3 N N . ALA A 1 98 ? -10.626 -6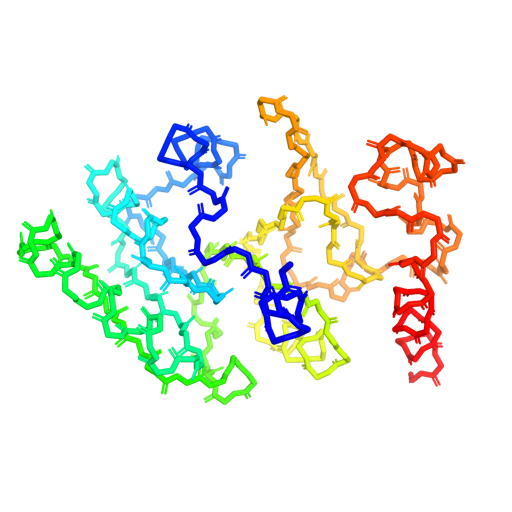.123 -0.285 1.00 98.69 98 ALA A N 1
ATOM 774 C CA . ALA A 1 98 ? -10.013 -4.809 -0.146 1.00 98.69 98 ALA A CA 1
ATOM 775 C C . ALA A 1 98 ? -10.603 -3.787 -1.129 1.00 98.69 98 ALA A C 1
ATOM 777 O O . ALA A 1 98 ? -10.774 -4.059 -2.318 1.00 98.69 98 ALA A O 1
ATOM 778 N N . THR A 1 99 ? -10.848 -2.572 -0.637 1.00 98.81 99 THR A N 1
ATOM 779 C CA . THR A 1 99 ? -11.235 -1.408 -1.459 1.00 98.81 99 THR A CA 1
ATOM 780 C C . THR A 1 99 ? -10.123 -0.361 -1.522 1.00 98.81 99 THR A C 1
ATOM 782 O O . THR A 1 99 ? -10.068 0.449 -2.455 1.00 98.81 99 THR A O 1
ATOM 785 N N . LEU A 1 100 ? -9.206 -0.394 -0.551 1.00 98.88 100 LEU A N 1
ATOM 786 C CA . LEU A 1 100 ? -8.003 0.420 -0.519 1.00 98.88 100 LEU A CA 1
ATOM 787 C C . LEU A 1 100 ? -6.828 -0.395 0.028 1.00 98.88 100 LEU A C 1
ATOM 789 O O . LEU A 1 100 ? -6.920 -1.003 1.092 1.00 98.88 100 LEU A O 1
ATOM 793 N N . ILE A 1 101 ? -5.704 -0.368 -0.679 1.00 98.88 101 ILE A N 1
ATOM 794 C CA . ILE A 1 101 ? -4.469 -1.048 -0.291 1.00 98.88 101 ILE A CA 1
ATOM 795 C C . ILE A 1 101 ? -3.328 -0.035 -0.242 1.00 98.88 101 ILE A C 1
ATOM 797 O O . ILE A 1 101 ? -3.120 0.716 -1.196 1.00 98.88 101 ILE A O 1
ATOM 801 N N . TYR A 1 102 ? -2.544 -0.062 0.831 1.00 98.69 102 TYR A N 1
ATOM 802 C CA . TYR A 1 102 ? -1.197 0.499 0.857 1.00 98.69 102 TYR A CA 1
ATOM 803 C C . TYR A 1 102 ? -0.190 -0.650 0.749 1.00 98.69 102 TYR A C 1
ATOM 805 O O . TYR A 1 102 ? -0.205 -1.563 1.565 1.00 98.69 102 TYR A O 1
ATOM 813 N N . TYR A 1 103 ? 0.642 -0.656 -0.294 1.00 97.94 103 TYR A N 1
ATOM 814 C CA . TYR A 1 103 ? 1.631 -1.709 -0.542 1.00 97.94 103 TYR A CA 1
ATOM 815 C C . TYR A 1 103 ? 3.040 -1.110 -0.517 1.00 97.94 103 TYR A C 1
ATOM 817 O O . TYR A 1 103 ? 3.470 -0.472 -1.480 1.00 97.94 103 TYR A O 1
ATOM 825 N N . SER A 1 104 ? 3.754 -1.301 0.597 1.00 91.69 104 SER A N 1
ATOM 826 C CA . SER A 1 104 ? 5.012 -0.602 0.916 1.00 91.69 104 SER A CA 1
ATOM 827 C C . SER A 1 104 ? 6.235 -1.503 1.051 1.00 91.69 104 SER A C 1
ATOM 829 O O . SER A 1 104 ? 7.189 -1.164 1.751 1.00 91.69 104 SER A O 1
ATOM 831 N N . ILE A 1 105 ? 6.253 -2.632 0.346 1.00 90.00 105 ILE A N 1
ATOM 832 C CA . ILE A 1 105 ? 7.388 -3.562 0.360 1.00 90.00 105 ILE A CA 1
ATOM 833 C C . ILE A 1 105 ? 8.066 -3.682 -0.998 1.00 90.00 105 ILE A C 1
ATOM 835 O O . ILE A 1 105 ? 7.493 -3.373 -2.045 1.00 90.00 105 ILE A O 1
ATOM 839 N N . LYS A 1 106 ? 9.307 -4.180 -0.987 1.00 89.50 106 LYS A N 1
ATOM 840 C CA . LYS A 1 106 ? 10.042 -4.494 -2.213 1.00 89.50 106 LYS A CA 1
ATOM 841 C C . LYS A 1 106 ? 9.301 -5.600 -2.987 1.00 89.50 106 LYS A C 1
ATOM 843 O O . LYS A 1 106 ? 9.133 -6.695 -2.447 1.00 89.50 106 LYS A O 1
ATOM 848 N N . PRO A 1 107 ? 8.855 -5.353 -4.233 1.00 91.06 107 PRO A N 1
ATOM 849 C CA . PRO A 1 107 ? 8.110 -6.348 -4.988 1.00 91.06 107 PRO A CA 1
ATOM 850 C C . PRO A 1 107 ? 8.990 -7.490 -5.495 1.00 91.06 107 PRO A C 1
ATOM 852 O O . PRO A 1 107 ? 10.149 -7.293 -5.856 1.00 91.06 107 PRO A O 1
ATOM 855 N N . ASN A 1 108 ? 8.391 -8.677 -5.553 1.00 92.06 108 ASN A N 1
ATOM 856 C CA . ASN A 1 108 ? 8.898 -9.867 -6.231 1.00 92.06 108 ASN A CA 1
ATOM 857 C C . ASN A 1 108 ? 7.786 -10.444 -7.134 1.00 92.06 108 ASN A C 1
ATOM 859 O O . ASN A 1 108 ? 6.651 -9.967 -7.091 1.00 92.06 108 ASN A O 1
ATOM 863 N N . LEU A 1 109 ? 8.091 -11.464 -7.943 1.00 94.31 109 LEU A N 1
ATOM 864 C CA . LEU A 1 109 ? 7.122 -12.024 -8.892 1.00 94.31 109 LEU A CA 1
ATOM 865 C C . LEU A 1 109 ? 5.861 -12.570 -8.200 1.00 94.31 109 LEU A C 1
ATOM 867 O O . LEU A 1 109 ? 4.755 -12.284 -8.655 1.00 94.31 109 LEU A O 1
ATOM 871 N N . ASN A 1 110 ? 6.007 -13.285 -7.081 1.00 94.69 110 ASN A N 1
ATOM 872 C CA . ASN A 1 110 ? 4.875 -13.861 -6.352 1.00 94.69 110 ASN A CA 1
ATOM 873 C C . ASN A 1 110 ? 3.942 -12.778 -5.796 1.00 94.69 110 ASN A C 1
ATOM 875 O O . ASN A 1 110 ? 2.727 -12.914 -5.918 1.00 94.69 110 ASN A O 1
ATOM 879 N N . HIS A 1 111 ? 4.488 -11.673 -5.270 1.00 95.38 111 HIS A N 1
ATOM 880 C CA . HIS A 1 111 ? 3.684 -10.524 -4.846 1.00 95.38 111 HIS A CA 1
ATOM 881 C C . HIS A 1 111 ? 2.854 -9.984 -6.009 1.00 95.38 111 HIS A C 1
ATOM 883 O O . HIS A 1 111 ? 1.659 -9.767 -5.850 1.00 95.38 111 HIS A O 1
ATOM 889 N N . ILE A 1 112 ? 3.468 -9.776 -7.181 1.00 95.94 112 ILE A N 1
ATOM 890 C CA . ILE A 1 112 ? 2.766 -9.200 -8.335 1.00 95.94 112 ILE A CA 1
ATOM 891 C C . ILE A 1 112 ? 1.661 -10.133 -8.825 1.00 95.94 112 ILE A C 1
ATOM 893 O O . ILE A 1 112 ? 0.535 -9.680 -9.016 1.00 95.94 112 ILE A O 1
ATOM 897 N N . LEU A 1 113 ? 1.945 -11.429 -8.967 1.00 95.88 113 LEU A N 1
ATOM 898 C CA . LEU A 1 113 ? 0.941 -12.412 -9.380 1.00 95.88 113 LEU A CA 1
ATOM 899 C C . LEU A 1 113 ? -0.214 -12.501 -8.375 1.00 95.88 113 LEU A C 1
ATOM 901 O O . LEU A 1 113 ? -1.378 -12.563 -8.772 1.00 95.88 113 LEU A O 1
ATOM 905 N N . HIS A 1 114 ? 0.090 -12.459 -7.077 1.00 97.62 114 HIS A N 1
ATOM 906 C CA . HIS A 1 114 ? -0.927 -12.492 -6.031 1.00 97.62 114 HIS A CA 1
ATOM 907 C C . HIS A 1 114 ? -1.773 -11.215 -6.004 1.00 97.62 114 HIS A C 1
ATOM 909 O O . HIS A 1 114 ? -2.998 -11.293 -5.991 1.00 97.62 114 HIS A O 1
ATOM 915 N N . LEU A 1 115 ? -1.149 -10.037 -6.114 1.00 97.62 115 LEU A N 1
ATOM 916 C CA . LEU A 1 115 ? -1.844 -8.753 -6.265 1.00 97.62 115 LEU A CA 1
ATOM 917 C C . LEU A 1 115 ? -2.788 -8.770 -7.479 1.00 97.62 115 LEU A C 1
ATOM 919 O O . LEU A 1 115 ? -3.953 -8.402 -7.351 1.00 97.62 115 LEU A O 1
ATOM 923 N N . MET A 1 116 ? -2.324 -9.253 -8.639 1.00 96.62 116 MET A N 1
ATOM 924 C CA . MET A 1 116 ? -3.149 -9.369 -9.853 1.00 96.62 116 MET A CA 1
ATOM 925 C C . MET A 1 116 ? -4.350 -10.306 -9.674 1.00 96.62 116 MET A C 1
ATOM 927 O O . MET A 1 116 ? -5.380 -10.093 -10.309 1.00 96.62 116 MET A O 1
ATOM 931 N N . LYS A 1 117 ? -4.226 -11.329 -8.821 1.00 97.31 117 LYS A N 1
ATOM 932 C CA . LYS A 1 117 ? -5.303 -12.273 -8.503 1.00 97.31 117 LYS A CA 1
ATOM 933 C C . LYS A 1 117 ? -6.317 -11.695 -7.509 1.00 97.31 117 LYS A C 1
ATOM 935 O O . LYS A 1 117 ? -7.506 -11.974 -7.634 1.00 97.31 117 LYS A O 1
ATOM 940 N N . MET A 1 118 ? -5.854 -10.952 -6.506 1.00 98.31 118 MET A N 1
ATOM 941 C CA . MET A 1 118 ? -6.687 -10.483 -5.393 1.00 98.31 118 MET A CA 1
ATOM 942 C C . MET A 1 118 ? -7.405 -9.163 -5.684 1.00 98.31 118 MET A C 1
ATOM 944 O O . MET A 1 118 ? -8.542 -8.995 -5.257 1.00 98.31 118 MET A O 1
ATOM 948 N N . ILE A 1 119 ? -6.780 -8.230 -6.407 1.00 98.25 119 ILE A N 1
ATOM 949 C CA . ILE A 1 119 ? -7.306 -6.867 -6.574 1.00 98.25 119 ILE A CA 1
ATOM 950 C C . ILE A 1 119 ? -8.512 -6.838 -7.522 1.00 98.25 119 ILE A C 1
ATOM 952 O O . ILE A 1 119 ? -8.378 -7.021 -8.735 1.00 98.25 119 ILE A O 1
ATOM 956 N N . GLN A 1 120 ? -9.682 -6.567 -6.942 1.00 98.12 120 GLN A N 1
ATOM 957 C CA . GLN A 1 120 ? -10.967 -6.491 -7.636 1.00 98.12 120 GLN A CA 1
ATOM 958 C C . GLN A 1 120 ? -11.216 -5.114 -8.270 1.00 98.12 120 GLN A C 1
ATOM 960 O O . GLN A 1 120 ? -10.463 -4.159 -8.066 1.00 98.12 120 GLN A O 1
ATOM 965 N N . GLU A 1 121 ? -12.295 -5.022 -9.047 1.00 97.81 121 GLU A N 1
ATOM 966 C CA . GLU A 1 121 ? -12.783 -3.775 -9.644 1.00 97.81 121 GLU A CA 1
ATOM 967 C C . GLU A 1 121 ? -12.972 -2.675 -8.591 1.00 97.81 121 GLU A C 1
ATOM 969 O O . GLU A 1 121 ? -13.530 -2.912 -7.519 1.00 97.81 121 GLU A O 1
ATOM 974 N N . GLY A 1 122 ? -12.486 -1.469 -8.892 1.00 97.00 122 GLY A N 1
ATOM 975 C CA . GLY A 1 122 ? -12.611 -0.299 -8.019 1.00 97.00 122 GLY A CA 1
ATOM 976 C C . GLY A 1 122 ? -11.669 -0.281 -6.807 1.00 97.00 122 GLY A C 1
ATOM 977 O O . GLY A 1 122 ? -11.557 0.753 -6.146 1.00 97.00 122 GLY A O 1
ATOM 978 N N . CYS A 1 123 ? -10.944 -1.369 -6.517 1.00 98.69 123 CYS A N 1
ATOM 979 C CA . CYS A 1 123 ? -9.936 -1.365 -5.458 1.00 98.69 123 CYS A CA 1
ATOM 980 C C . CYS A 1 123 ? -8.770 -0.447 -5.841 1.00 98.69 123 CYS A C 1
ATOM 982 O O . CYS A 1 123 ? -8.136 -0.608 -6.886 1.00 98.69 123 CYS A O 1
ATOM 984 N N . ARG A 1 124 ? -8.450 0.504 -4.963 1.00 98.62 124 ARG A N 1
ATOM 985 C CA . ARG A 1 124 ? -7.352 1.459 -5.150 1.00 98.62 124 ARG A CA 1
ATOM 986 C C . ARG A 1 124 ? -6.100 0.934 -4.466 1.00 98.62 124 ARG A C 1
ATOM 988 O O . ARG A 1 124 ? -6.157 0.501 -3.322 1.00 98.62 124 ARG A O 1
ATOM 995 N N . VAL A 1 125 ? -4.960 1.000 -5.140 1.00 98.69 125 VAL A N 1
ATOM 996 C CA . VAL A 1 125 ? -3.680 0.530 -4.599 1.00 98.69 125 VAL A CA 1
ATOM 997 C C . VAL A 1 125 ? -2.666 1.647 -4.655 1.00 98.69 125 VAL A C 1
ATOM 999 O O . VAL A 1 125 ? -2.390 2.192 -5.725 1.00 98.69 125 VAL A O 1
ATOM 1002 N N . ILE A 1 126 ? -2.105 1.962 -3.497 1.00 98.62 126 ILE A N 1
ATOM 1003 C CA . ILE A 1 126 ? -1.083 2.976 -3.326 1.00 98.62 126 ILE A CA 1
ATOM 1004 C C . ILE A 1 126 ? 0.270 2.293 -3.167 1.00 98.62 126 ILE A C 1
ATOM 1006 O O . ILE A 1 126 ? 0.418 1.404 -2.329 1.00 98.62 126 ILE A O 1
ATOM 1010 N N . THR A 1 127 ? 1.272 2.748 -3.918 1.00 96.88 127 THR A N 1
ATOM 1011 C CA . THR A 1 127 ? 2.660 2.299 -3.757 1.00 96.88 127 THR A CA 1
ATOM 1012 C C . THR A 1 127 ? 3.617 3.483 -3.598 1.00 96.88 127 THR A C 1
ATOM 1014 O O . THR A 1 127 ? 3.513 4.467 -4.343 1.00 96.88 127 THR A O 1
ATOM 1017 N N . PRO A 1 128 ? 4.559 3.435 -2.639 1.00 93.50 128 PRO A N 1
ATOM 1018 C CA . PRO A 1 128 ? 5.593 4.448 -2.493 1.00 93.50 128 PRO A CA 1
ATOM 1019 C C . PRO A 1 128 ? 6.765 4.191 -3.452 1.00 93.50 128 PRO A C 1
ATOM 1021 O O . PRO A 1 128 ? 7.107 3.053 -3.765 1.00 93.50 128 PRO A O 1
ATOM 1024 N N . LYS A 1 129 ? 7.445 5.270 -3.849 1.00 89.12 129 LYS A N 1
ATOM 1025 C CA . LYS A 1 129 ? 8.681 5.344 -4.657 1.00 89.12 129 LYS A CA 1
ATOM 1026 C C . LYS A 1 129 ? 8.577 4.844 -6.102 1.00 89.12 129 LYS A C 1
ATOM 1028 O O . LYS A 1 129 ? 9.082 5.525 -6.991 1.00 89.12 129 LYS A O 1
ATOM 1033 N N . ILE A 1 130 ? 7.917 3.717 -6.349 1.00 90.75 130 ILE A N 1
ATOM 1034 C CA . ILE A 1 130 ? 7.700 3.127 -7.676 1.00 90.75 130 ILE A CA 1
ATOM 1035 C C . ILE A 1 130 ? 6.240 2.666 -7.826 1.00 90.75 130 ILE A C 1
ATOM 1037 O O . ILE A 1 130 ? 5.627 2.281 -6.827 1.00 90.75 130 ILE A O 1
ATOM 1041 N N . PRO A 1 131 ? 5.658 2.685 -9.041 1.00 94.88 131 PRO A N 1
ATOM 1042 C CA . PRO A 1 131 ? 4.366 2.053 -9.293 1.00 94.88 131 PRO A CA 1
ATOM 1043 C C . PRO A 1 131 ? 4.481 0.524 -9.182 1.00 94.88 131 PRO A C 1
ATOM 1045 O O . PRO A 1 131 ? 5.584 -0.024 -9.115 1.00 94.88 131 PRO A O 1
ATOM 1048 N N . ILE A 1 132 ? 3.350 -0.184 -9.192 1.00 96.69 132 ILE A N 1
ATOM 1049 C 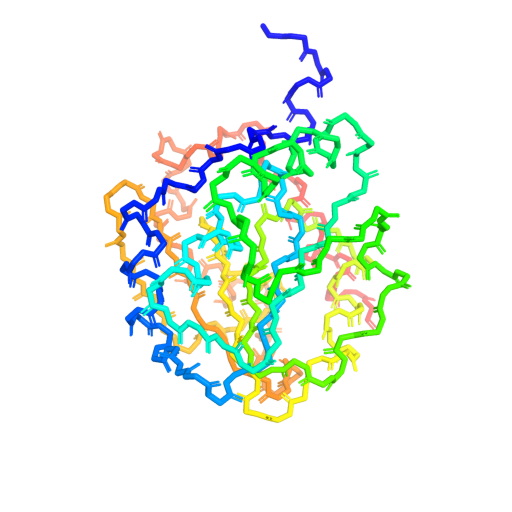CA . ILE A 1 132 ? 3.347 -1.652 -9.261 1.00 96.69 132 ILE A CA 1
ATOM 1050 C C . ILE A 1 132 ? 4.058 -2.081 -10.562 1.00 96.69 132 ILE A C 1
ATOM 1052 O O . ILE A 1 132 ? 3.644 -1.637 -11.639 1.00 96.69 132 ILE A O 1
ATOM 1056 N N . PRO A 1 133 ? 5.108 -2.926 -10.502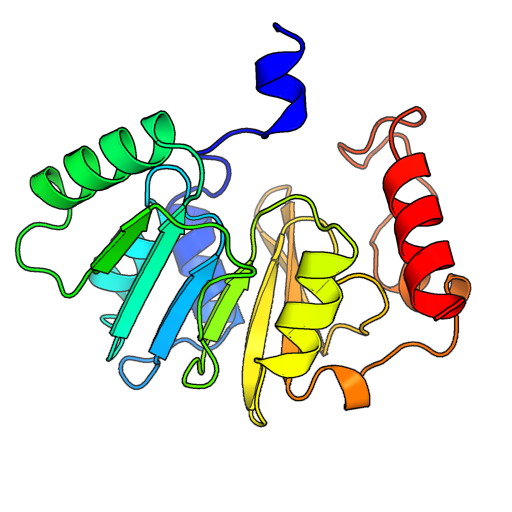 1.00 95.50 133 PRO A N 1
ATOM 1057 C CA . PRO A 1 133 ? 5.793 -3.453 -11.678 1.00 95.50 133 PRO A CA 1
ATOM 1058 C C . PRO A 1 133 ? 4.831 -3.941 -12.761 1.00 95.50 133 PRO A C 1
ATOM 1060 O O . PRO A 1 133 ? 3.917 -4.715 -12.488 1.00 95.50 133 PRO A O 1
ATOM 1063 N N . SER A 1 134 ? 5.058 -3.490 -13.997 1.00 95.88 134 SER A N 1
ATOM 1064 C CA . SER A 1 134 ? 4.238 -3.722 -15.200 1.00 95.88 134 SER A CA 1
ATOM 1065 C C . SER A 1 134 ? 2.866 -3.043 -15.260 1.00 95.88 134 SER A C 1
ATOM 1067 O O . SER A 1 134 ? 2.281 -3.014 -16.339 1.00 95.88 134 SER A O 1
ATOM 1069 N N . ILE A 1 135 ? 2.360 -2.449 -14.178 1.00 97.88 135 ILE A N 1
ATOM 1070 C CA . ILE A 1 135 ? 1.033 -1.821 -14.166 1.00 97.88 135 ILE A CA 1
ATOM 1071 C C . ILE A 1 135 ? 1.156 -0.301 -14.279 1.00 97.88 135 ILE A C 1
ATOM 1073 O O . ILE A 1 135 ? 1.950 0.331 -13.580 1.00 97.88 135 ILE A O 1
ATOM 1077 N N . LYS A 1 136 ? 0.374 0.292 -15.182 1.00 97.44 136 LYS A N 1
ATOM 1078 C CA . LYS A 1 136 ? 0.291 1.741 -15.374 1.00 97.44 136 LYS A CA 1
ATOM 1079 C C . LYS A 1 136 ? -0.467 2.361 -14.194 1.00 97.44 136 LYS A C 1
ATOM 1081 O O . LYS A 1 136 ? -1.616 1.978 -13.964 1.00 97.44 136 LYS A O 1
ATOM 1086 N N . PRO A 1 137 ? 0.126 3.314 -13.458 1.00 97.31 137 PRO A N 1
ATOM 1087 C CA . PRO A 1 137 ? -0.601 4.032 -12.424 1.00 97.31 137 PRO A CA 1
ATOM 1088 C C . PRO A 1 137 ? -1.648 4.958 -13.054 1.00 97.31 137 PRO A C 1
ATOM 1090 O O . PRO A 1 137 ? -1.432 5.526 -14.125 1.00 97.31 137 PRO A O 1
ATOM 1093 N N . LYS A 1 138 ? -2.769 5.152 -12.358 1.00 96.88 138 LYS A N 1
ATOM 1094 C CA . LYS A 1 138 ? -3.833 6.093 -12.734 1.00 96.88 138 LYS A CA 1
ATOM 1095 C C . LYS A 1 138 ? -3.403 7.541 -12.500 1.00 96.88 138 LYS A C 1
ATOM 1097 O O . LYS A 1 138 ? -3.679 8.414 -13.316 1.00 96.88 138 LYS A O 1
ATOM 1102 N N . LYS A 1 139 ? -2.742 7.797 -11.368 1.00 96.00 139 LYS A N 1
ATOM 1103 C CA . LYS A 1 139 ? -2.199 9.108 -10.988 1.00 96.00 139 LYS A CA 1
ATOM 1104 C C . LYS A 1 139 ? -1.008 8.942 -10.044 1.00 96.00 139 LYS A C 1
ATOM 1106 O O . LYS A 1 139 ? -0.838 7.891 -9.425 1.00 96.00 139 LYS A O 1
ATOM 1111 N N . ASN A 1 140 ? -0.196 9.985 -9.914 1.00 96.50 140 ASN A N 1
ATOM 1112 C CA . ASN A 1 140 ? 0.909 10.053 -8.963 1.00 96.50 140 ASN A CA 1
ATOM 1113 C C . ASN A 1 140 ? 0.928 11.406 -8.246 1.00 96.50 140 ASN A C 1
ATOM 1115 O O . ASN A 1 140 ? 0.422 12.403 -8.758 1.00 96.50 140 ASN A O 1
ATOM 1119 N N . ILE A 1 141 ? 1.537 11.437 -7.066 1.00 95.75 141 ILE A N 1
ATOM 1120 C CA . ILE A 1 141 ? 1.753 12.650 -6.281 1.00 95.75 141 ILE A CA 1
ATOM 1121 C C . ILE A 1 141 ? 3.140 12.603 -5.645 1.00 95.75 141 ILE A C 1
ATOM 1123 O O . ILE A 1 141 ? 3.642 11.532 -5.305 1.00 95.75 141 ILE A O 1
ATOM 1127 N N . LYS A 1 142 ? 3.767 13.766 -5.474 1.00 94.56 142 LYS A N 1
ATOM 1128 C CA . LYS A 1 142 ? 4.968 13.901 -4.654 1.00 94.56 142 LYS A CA 1
ATOM 1129 C C . LYS A 1 142 ? 4.573 14.450 -3.290 1.00 94.56 142 LYS A C 1
ATOM 1131 O O . LYS A 1 142 ? 4.022 15.545 -3.205 1.00 94.56 142 LYS A O 1
ATOM 1136 N N . ILE A 1 143 ? 4.860 13.694 -2.237 1.00 93.44 143 ILE A N 1
ATOM 1137 C CA . ILE A 1 143 ? 4.658 14.111 -0.852 1.00 93.44 143 ILE A CA 1
ATOM 1138 C C . ILE A 1 143 ? 6.034 14.171 -0.199 1.00 93.44 143 ILE A C 1
ATOM 1140 O O . ILE A 1 143 ? 6.765 13.184 -0.181 1.00 93.44 143 ILE A O 1
ATOM 1144 N N . ASN A 1 144 ? 6.399 15.345 0.317 1.00 90.06 144 ASN A N 1
ATOM 1145 C CA . ASN A 1 144 ? 7.746 15.619 0.813 1.00 90.0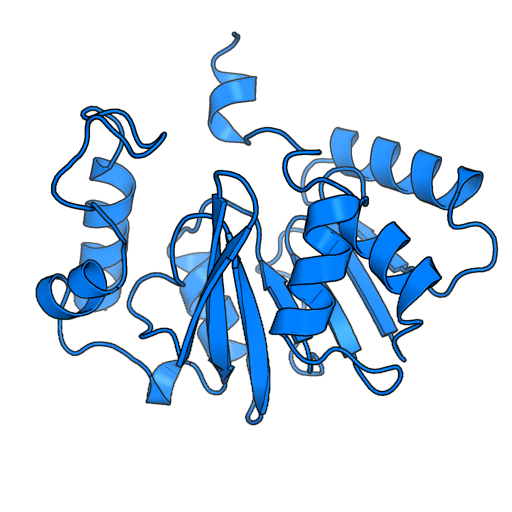6 144 ASN A CA 1
ATOM 1146 C C . ASN A 1 144 ? 8.791 15.259 -0.272 1.00 90.06 144 ASN A C 1
ATOM 1148 O O . ASN A 1 144 ? 8.739 15.791 -1.384 1.00 90.06 144 ASN A O 1
ATOM 1152 N N . ASN A 1 145 ? 9.706 14.330 0.018 1.00 85.00 145 ASN A N 1
ATOM 1153 C CA . ASN A 1 145 ? 10.728 13.864 -0.923 1.00 85.00 145 ASN A CA 1
ATOM 1154 C C . ASN A 1 145 ? 10.390 12.519 -1.592 1.00 85.00 145 ASN A C 1
ATOM 1156 O O . ASN A 1 145 ? 11.208 12.008 -2.354 1.00 85.00 145 ASN A O 1
ATOM 1160 N N . SER A 1 146 ? 9.189 11.979 -1.368 1.00 88.19 146 SER A N 1
ATOM 1161 C CA . SER A 1 146 ? 8.765 10.664 -1.857 1.00 88.19 146 SER A CA 1
ATOM 1162 C C . SER A 1 146 ? 7.662 10.781 -2.913 1.00 88.19 146 SER A C 1
ATOM 1164 O O . SER A 1 146 ? 6.729 11.574 -2.784 1.00 88.19 146 SER A O 1
ATOM 1166 N N . ASN A 1 147 ? 7.752 9.972 -3.970 1.00 93.06 147 ASN A N 1
ATOM 1167 C CA . ASN A 1 147 ? 6.661 9.802 -4.931 1.00 93.06 147 ASN A CA 1
ATOM 1168 C C . ASN A 1 147 ? 5.705 8.709 -4.446 1.00 93.06 147 ASN A C 1
ATOM 1170 O O . ASN A 1 147 ? 6.153 7.695 -3.916 1.00 93.06 147 ASN A O 1
ATOM 1174 N N . PHE A 1 148 ? 4.413 8.892 -4.685 1.00 96.12 148 PHE A N 1
ATOM 1175 C CA . PHE A 1 148 ? 3.367 7.910 -4.427 1.00 96.12 148 PHE A CA 1
ATOM 1176 C C . PHE A 1 148 ? 2.530 7.731 -5.685 1.00 96.12 148 PHE A C 1
ATOM 1178 O O . PHE A 1 148 ? 2.231 8.698 -6.390 1.00 96.12 148 PHE A O 1
ATOM 1185 N N . PHE A 1 149 ? 2.152 6.492 -5.963 1.00 97.88 149 PHE A N 1
ATOM 1186 C CA . PHE A 1 149 ? 1.395 6.109 -7.147 1.00 97.88 149 PHE A CA 1
ATOM 1187 C C . PHE A 1 149 ? 0.085 5.490 -6.718 1.00 97.88 149 PHE A C 1
ATOM 1189 O O . PHE A 1 149 ? 0.073 4.705 -5.779 1.00 97.88 149 PHE A O 1
ATOM 1196 N N . LEU A 1 150 ? -0.995 5.820 -7.417 1.00 98.44 150 LEU A N 1
ATOM 1197 C CA . LEU A 1 150 ? -2.293 5.189 -7.233 1.00 98.44 150 LEU A CA 1
ATOM 1198 C C . LEU A 1 150 ? -2.680 4.454 -8.507 1.00 98.44 150 LEU A C 1
ATOM 1200 O O . LEU A 1 150 ? -2.678 5.032 -9.594 1.00 98.44 150 LEU A O 1
ATOM 1204 N N . THR A 1 151 ? -3.026 3.185 -8.354 1.00 98.06 151 THR A N 1
ATOM 1205 C CA . THR A 1 151 ? -3.556 2.313 -9.405 1.00 98.06 151 THR A CA 1
ATOM 1206 C C . THR A 1 151 ? -4.950 1.853 -9.006 1.00 98.06 151 THR A C 1
ATOM 1208 O O . THR A 1 151 ? -5.268 1.820 -7.820 1.00 98.06 151 THR A O 1
ATOM 1211 N N . GLU A 1 152 ? -5.780 1.504 -9.980 1.00 97.62 152 GLU A N 1
ATOM 1212 C CA . GLU A 1 152 ? -7.111 0.953 -9.741 1.00 97.62 152 GLU A CA 1
ATOM 1213 C C . GLU A 1 152 ? -7.205 -0.454 -10.330 1.00 97.62 152 GLU A C 1
ATOM 1215 O O . GLU A 1 152 ? -6.635 -0.740 -11.390 1.00 97.62 152 GLU A O 1
ATOM 1220 N N . GLY A 1 153 ? -7.865 -1.341 -9.594 1.00 96.88 153 GLY A N 1
ATOM 1221 C CA . GLY A 1 153 ? -8.145 -2.702 -10.008 1.00 96.88 153 GLY A CA 1
ATOM 1222 C C . GLY A 1 153 ? -9.289 -2.797 -11.017 1.00 96.88 153 GLY A C 1
ATOM 1223 O O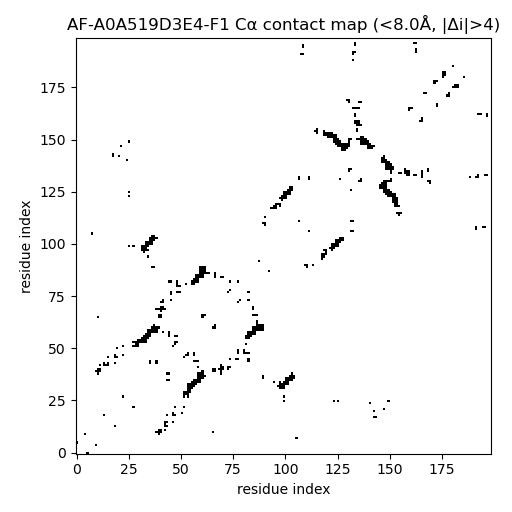 . GLY A 1 153 ? -10.131 -1.902 -11.061 1.00 96.88 153 GLY A O 1
ATOM 1224 N N . PRO A 1 154 ? -9.349 -3.891 -11.798 1.00 97.75 154 PRO A N 1
ATOM 1225 C CA . PRO A 1 154 ? -8.421 -5.020 -11.814 1.00 97.75 154 PRO A CA 1
ATOM 1226 C C . PRO A 1 154 ? -7.093 -4.647 -12.483 1.00 97.75 154 PRO A C 1
ATOM 1228 O O . PRO A 1 154 ? -7.065 -3.997 -13.530 1.00 97.75 154 PRO A O 1
ATOM 1231 N N . LEU A 1 155 ? -5.967 -5.090 -11.913 1.00 97.00 155 LEU A N 1
ATOM 1232 C CA . LEU A 1 155 ? -4.639 -4.647 -12.369 1.00 97.00 155 LEU A CA 1
ATOM 1233 C C . LEU A 1 155 ? -4.344 -5.009 -13.833 1.00 97.00 155 LEU A C 1
ATOM 1235 O O . LEU A 1 155 ? -3.683 -4.244 -14.534 1.00 97.00 155 LEU A O 1
ATOM 1239 N N . ASN A 1 156 ? -4.867 -6.142 -14.312 1.00 94.00 156 ASN A N 1
ATOM 1240 C CA . ASN A 1 156 ? -4.680 -6.608 -15.690 1.00 94.00 156 ASN A CA 1
ATOM 1241 C C . ASN A 1 156 ? -5.153 -5.591 -16.737 1.00 94.00 156 ASN A C 1
ATOM 1243 O O . ASN A 1 156 ? -4.522 -5.468 -17.786 1.00 94.00 156 ASN A O 1
ATOM 1247 N N . ASN A 1 157 ? -6.195 -4.809 -16.433 1.00 95.31 157 ASN A N 1
ATOM 1248 C CA . ASN A 1 157 ? -6.723 -3.784 -17.341 1.00 95.31 157 ASN A CA 1
ATOM 1249 C C . ASN A 1 157 ? -5.724 -2.639 -17.566 1.00 95.31 157 ASN A C 1
ATOM 1251 O O . ASN A 1 157 ? -5.786 -1.928 -18.568 1.00 95.31 157 ASN A O 1
ATOM 1255 N N . ASN A 1 158 ? -4.772 -2.482 -16.646 1.00 95.81 158 ASN A N 1
ATOM 1256 C CA . ASN A 1 158 ? -3.791 -1.410 -16.635 1.00 95.81 158 ASN A CA 1
ATOM 1257 C C . ASN A 1 158 ? -2.367 -1.900 -16.950 1.00 95.81 158 ASN A C 1
ATOM 1259 O O . ASN A 1 158 ? -1.423 -1.124 -16.801 1.00 95.81 158 ASN A O 1
ATOM 1263 N N . LYS A 1 159 ? -2.172 -3.146 -17.414 1.00 96.19 159 LYS A N 1
ATOM 1264 C CA . LYS A 1 159 ? -0.839 -3.657 -17.789 1.00 96.19 159 LYS A CA 1
ATOM 1265 C C . LYS A 1 159 ? -0.238 -2.798 -18.915 1.00 96.19 159 LYS A C 1
ATOM 1267 O O . LYS A 1 159 ? -0.905 -2.459 -19.895 1.00 96.19 159 LYS A O 1
ATOM 1272 N N . ALA A 1 160 ? 1.013 -2.380 -18.755 1.00 96.62 160 ALA A N 1
ATOM 1273 C CA . ALA A 1 160 ? 1.779 -1.728 -19.810 1.00 96.62 160 ALA A CA 1
ATOM 1274 C C . ALA A 1 160 ? 2.163 -2.759 -2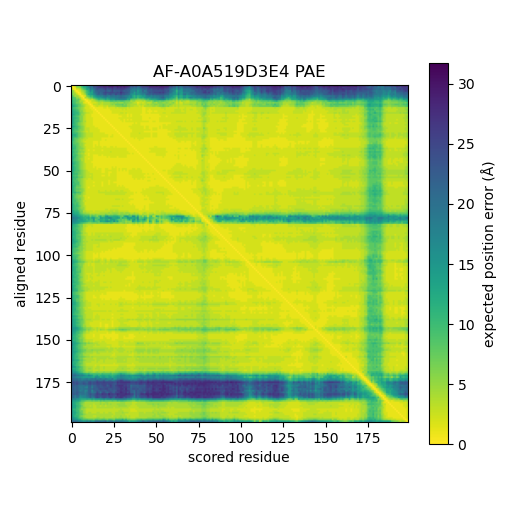0.886 1.00 96.62 160 ALA A C 1
ATOM 1276 O O . ALA A 1 160 ? 2.313 -3.943 -20.598 1.00 96.62 160 ALA A O 1
ATOM 1277 N N . ASN A 1 161 ? 2.342 -2.319 -22.131 1.00 95.00 161 ASN A N 1
ATOM 1278 C CA . ASN A 1 161 ? 2.655 -3.217 -23.246 1.00 95.00 161 ASN A CA 1
ATOM 1279 C C . ASN A 1 161 ? 4.093 -3.744 -23.183 1.00 95.00 161 ASN A C 1
ATOM 1281 O O . ASN A 1 161 ? 4.404 -4.779 -23.764 1.00 95.00 161 ASN A O 1
ATOM 1285 N N . ASN A 1 162 ? 4.996 -2.997 -22.547 1.00 93.31 162 ASN A N 1
ATOM 1286 C CA . ASN A 1 162 ? 6.399 -3.365 -22.397 1.00 93.31 162 ASN A CA 1
ATOM 1287 C C . ASN A 1 162 ? 7.080 -2.555 -21.284 1.00 93.31 162 ASN A C 1
ATOM 1289 O O . ASN A 1 162 ? 6.578 -1.533 -20.807 1.00 93.31 162 ASN A O 1
ATOM 1293 N N . ILE A 1 163 ? 8.288 -2.994 -20.923 1.00 91.12 163 ILE A N 1
ATOM 1294 C CA . ILE A 1 163 ? 9.159 -2.362 -19.922 1.00 91.12 163 ILE A CA 1
ATOM 1295 C C . ILE A 1 163 ? 9.378 -0.870 -20.215 1.00 91.12 163 ILE A C 1
ATOM 1297 O O . ILE A 1 163 ? 9.310 -0.046 -19.305 1.00 91.12 163 ILE A O 1
ATOM 1301 N N . LYS A 1 164 ? 9.614 -0.508 -21.484 1.00 90.69 164 LYS A N 1
ATOM 1302 C CA . LYS A 1 164 ? 9.895 0.878 -21.889 1.00 90.69 164 LYS A CA 1
ATOM 1303 C C . LYS A 1 164 ? 8.696 1.796 -21.666 1.00 90.69 164 LYS A C 1
ATOM 1305 O O . LYS A 1 164 ? 8.887 2.945 -21.287 1.00 90.69 164 LYS A O 1
ATOM 1310 N N . GLU A 1 165 ? 7.476 1.323 -21.906 1.00 93.94 165 GLU A N 1
ATOM 1311 C CA . GLU A 1 165 ? 6.261 2.077 -21.595 1.00 93.94 165 GLU A CA 1
ATOM 1312 C C . GLU A 1 165 ? 6.113 2.276 -20.086 1.00 93.94 165 GLU A C 1
ATOM 1314 O O . GLU A 1 165 ? 5.927 3.406 -19.645 1.00 93.94 165 GLU A O 1
ATOM 1319 N N . TRP A 1 166 ? 6.258 1.205 -19.301 1.00 94.38 166 TRP A N 1
ATOM 1320 C CA . TRP A 1 166 ? 6.090 1.265 -17.850 1.00 94.38 166 TRP A CA 1
ATOM 1321 C C . TRP A 1 166 ? 7.100 2.203 -17.166 1.00 94.38 166 TRP A C 1
ATOM 1323 O O . TRP A 1 166 ? 6.731 2.992 -16.299 1.00 94.38 166 TRP A O 1
ATOM 1333 N N . LYS A 1 167 ? 8.365 2.195 -17.605 1.00 90.06 167 LYS A N 1
ATOM 1334 C CA . LYS A 1 167 ? 9.417 3.063 -17.045 1.00 90.06 167 LYS A CA 1
ATOM 1335 C C . LYS A 1 167 ? 9.122 4.561 -17.177 1.00 90.06 167 LYS A C 1
ATOM 1337 O O . LYS A 1 167 ? 9.600 5.332 -16.353 1.00 90.06 167 LYS A O 1
ATOM 1342 N N . LYS A 1 168 ? 8.288 4.985 -18.139 1.00 91.19 168 LYS A N 1
ATOM 1343 C CA . LYS A 1 168 ? 7.886 6.399 -18.295 1.00 91.19 168 LYS A CA 1
ATOM 1344 C C . LYS A 1 168 ? 7.130 6.949 -17.084 1.00 91.19 168 LYS A C 1
ATOM 1346 O O . LYS A 1 168 ? 7.062 8.162 -16.922 1.00 91.19 168 LYS A O 1
ATOM 1351 N N . PHE A 1 169 ? 6.548 6.075 -16.262 1.00 90.88 169 PHE A N 1
ATOM 1352 C CA . PHE A 1 169 ? 5.800 6.470 -15.072 1.00 90.88 169 PHE A CA 1
ATOM 1353 C C . PHE A 1 169 ? 6.678 6.658 -13.837 1.00 90.88 169 PHE A C 1
ATOM 1355 O O . PHE A 1 169 ? 6.168 7.115 -12.823 1.00 90.88 169 PHE A O 1
ATOM 1362 N N . ILE A 1 170 ? 7.971 6.329 -13.890 1.00 85.44 170 ILE A N 1
ATOM 1363 C CA . ILE A 1 170 ? 8.888 6.583 -12.779 1.00 85.44 170 ILE A CA 1
ATOM 1364 C C . ILE A 1 170 ? 9.565 7.939 -13.020 1.00 85.44 170 ILE A C 1
ATOM 1366 O O . ILE A 1 170 ? 10.350 8.059 -13.966 1.00 85.44 170 ILE A O 1
ATOM 1370 N N . PRO A 1 171 ? 9.293 8.966 -12.190 1.00 75.94 171 PRO A N 1
ATOM 1371 C CA . PRO A 1 171 ? 9.978 10.246 -12.296 1.00 75.94 171 PRO A CA 1
ATOM 1372 C C . PRO A 1 171 ? 11.490 10.053 -12.182 1.00 75.94 171 PRO A C 1
ATOM 1374 O O . PRO A 1 171 ? 11.952 9.330 -11.300 1.00 75.94 171 PRO A O 1
ATOM 1377 N N . ASP A 1 172 ? 12.245 10.707 -13.065 1.00 68.44 172 ASP A N 1
ATOM 1378 C CA . ASP A 1 172 ? 13.710 10.692 -13.060 1.00 68.44 172 ASP A CA 1
ATOM 1379 C C . ASP A 1 172 ? 14.347 9.286 -13.161 1.00 68.44 172 ASP A C 1
ATOM 1381 O O . ASP A 1 172 ? 15.482 9.114 -12.726 1.00 68.44 172 ASP A O 1
ATOM 1385 N N . TYR A 1 173 ? 13.670 8.288 -13.761 1.00 67.38 173 TYR A N 1
ATOM 1386 C CA . TYR A 1 173 ? 14.205 6.917 -13.914 1.00 67.38 173 TYR A CA 1
ATOM 1387 C C . TYR A 1 173 ? 15.627 6.879 -14.496 1.00 67.38 173 TYR A C 1
ATOM 1389 O O . TYR A 1 173 ? 16.502 6.192 -13.972 1.00 67.38 173 TYR A O 1
ATOM 1397 N N . ASP A 1 174 ? 15.869 7.660 -15.552 1.00 58.88 174 ASP A N 1
ATOM 1398 C CA . ASP A 1 174 ? 17.173 7.740 -16.223 1.00 58.88 174 ASP A CA 1
ATOM 1399 C C . ASP A 1 174 ? 18.189 8.608 -15.447 1.00 58.88 174 ASP A C 1
ATOM 1401 O O . ASP A 1 174 ? 19.394 8.552 -15.694 1.00 58.88 174 ASP A O 1
ATOM 1405 N N . ASN A 1 175 ? 17.724 9.379 -14.458 1.00 56.06 175 ASN A N 1
ATOM 1406 C CA . ASN A 1 175 ? 18.529 10.170 -13.527 1.00 56.06 175 ASN A CA 1
ATOM 1407 C C . ASN A 1 175 ? 18.801 9.349 -12.256 1.00 56.06 175 ASN A C 1
ATOM 1409 O O . ASN A 1 175 ? 18.463 9.716 -11.130 1.00 56.06 175 ASN A O 1
ATOM 1413 N N . THR A 1 176 ? 19.464 8.215 -12.454 1.00 47.69 176 THR A N 1
ATOM 1414 C CA . THR A 1 176 ? 19.831 7.206 -11.443 1.00 47.69 176 THR A CA 1
ATOM 1415 C C . THR A 1 176 ? 20.665 7.725 -10.253 1.00 47.69 176 THR A C 1
ATOM 1417 O O . THR A 1 176 ? 20.970 6.955 -9.350 1.00 47.69 176 THR A O 1
ATOM 1420 N N . ASP A 1 177 ? 21.058 9.003 -10.247 1.00 41.00 177 ASP A N 1
ATOM 1421 C CA . ASP A 1 177 ? 21.748 9.667 -9.129 1.00 41.00 177 ASP A CA 1
ATOM 1422 C C . ASP A 1 177 ? 20.778 10.357 -8.140 1.00 41.00 177 ASP A C 1
ATOM 1424 O O . ASP A 1 177 ? 21.196 10.761 -7.057 1.00 41.00 177 ASP A O 1
ATOM 1428 N N . LYS A 1 178 ? 19.487 10.517 -8.486 1.00 41.03 178 LYS A N 1
ATOM 1429 C CA . LYS A 1 178 ? 18.475 11.212 -7.652 1.00 41.03 178 LYS A CA 1
ATOM 1430 C C . LYS A 1 178 ? 17.407 10.312 -7.051 1.00 41.03 178 LYS A C 1
ATOM 1432 O O . LYS A 1 178 ? 16.707 10.732 -6.130 1.00 41.03 178 LYS A O 1
ATOM 1437 N N . ILE A 1 179 ? 17.262 9.098 -7.559 1.00 47.69 179 ILE A N 1
ATOM 1438 C CA . ILE A 1 179 ? 16.436 8.104 -6.896 1.00 47.69 179 ILE A CA 1
ATOM 1439 C C . ILE A 1 179 ? 17.312 7.487 -5.804 1.00 47.69 179 ILE A C 1
ATOM 1441 O O . ILE A 1 179 ? 18.450 7.118 -6.068 1.00 47.69 179 ILE A O 1
ATOM 1445 N N . GLU A 1 180 ? 16.787 7.270 -4.598 1.00 47.97 180 GLU A N 1
ATOM 1446 C CA . GLU A 1 180 ? 17.431 6.395 -3.593 1.00 47.97 180 GLU A CA 1
ATOM 1447 C C . GLU A 1 180 ? 17.649 4.941 -4.099 1.00 47.97 180 GLU A C 1
ATOM 1449 O O . GLU A 1 180 ? 18.102 4.066 -3.364 1.00 47.97 180 GLU A O 1
ATOM 1454 N N . LEU A 1 181 ? 17.336 4.661 -5.366 1.00 51.41 181 LEU A N 1
ATOM 1455 C CA . LEU A 1 181 ? 17.813 3.530 -6.142 1.00 51.41 181 LEU A CA 1
ATOM 1456 C C . LEU A 1 181 ? 19.222 3.864 -6.668 1.00 51.41 181 LEU A C 1
ATOM 1458 O O . LEU A 1 181 ? 19.383 4.277 -7.811 1.00 51.41 181 LEU A O 1
ATOM 1462 N N . ASN A 1 182 ? 20.246 3.697 -5.826 1.00 44.06 182 ASN A N 1
ATOM 1463 C CA . ASN A 1 182 ? 21.655 3.778 -6.240 1.00 44.06 182 ASN A CA 1
ATOM 1464 C C . ASN A 1 182 ? 21.888 3.019 -7.568 1.00 44.06 182 ASN A C 1
ATOM 1466 O O . ASN A 1 182 ? 21.378 1.910 -7.716 1.00 44.06 182 ASN A O 1
ATOM 1470 N N . ARG A 1 183 ? 22.706 3.559 -8.492 1.00 40.78 183 ARG A N 1
ATOM 1471 C CA . ARG A 1 183 ? 23.045 2.984 -9.824 1.00 40.78 183 ARG A CA 1
ATOM 1472 C C . ARG A 1 183 ? 23.418 1.488 -9.842 1.00 40.78 183 ARG A C 1
ATOM 1474 O O . ARG A 1 183 ? 23.265 0.844 -10.871 1.00 40.78 183 ARG A O 1
ATOM 1481 N N . ASN A 1 184 ? 23.845 0.919 -8.714 1.00 44.81 184 ASN A N 1
ATOM 1482 C CA . ASN A 1 184 ? 24.143 -0.512 -8.556 1.00 44.81 184 ASN A CA 1
ATOM 1483 C C . ASN A 1 184 ? 22.927 -1.371 -8.122 1.00 44.81 184 ASN A C 1
ATOM 1485 O O . ASN A 1 184 ? 23.094 -2.547 -7.818 1.00 44.81 184 ASN A O 1
ATOM 1489 N N . ASN A 1 185 ? 21.716 -0.803 -8.038 1.00 58.19 185 ASN A N 1
ATOM 1490 C CA . ASN A 1 185 ? 20.579 -1.368 -7.295 1.00 58.19 185 ASN A CA 1
ATOM 1491 C C . ASN A 1 185 ? 19.220 -1.281 -8.030 1.00 58.19 185 ASN A C 1
ATOM 1493 O O . ASN A 1 185 ? 18.178 -1.404 -7.390 1.00 58.19 185 ASN A O 1
ATOM 1497 N N . THR A 1 186 ? 19.190 -1.072 -9.352 1.00 68.44 186 THR A N 1
ATOM 1498 C CA . THR A 1 186 ? 17.961 -1.189 -10.175 1.00 68.44 186 THR A CA 1
ATOM 1499 C C . THR A 1 186 ? 17.861 -2.512 -10.936 1.00 68.44 186 THR A C 1
ATOM 1501 O O . THR A 1 186 ? 16.775 -2.846 -11.402 1.00 68.44 186 THR A O 1
ATOM 1504 N N . GLN A 1 187 ? 18.942 -3.303 -10.999 1.00 79.81 187 GLN A N 1
ATOM 1505 C CA . GLN A 1 187 ? 18.979 -4.594 -11.704 1.00 79.81 187 GLN A CA 1
ATOM 1506 C C . GLN A 1 187 ? 17.836 -5.523 -11.276 1.00 79.81 187 GLN A C 1
ATOM 1508 O O . GLN A 1 187 ? 17.177 -6.117 -12.118 1.00 79.81 187 GLN A O 1
ATOM 1513 N N . TRP A 1 188 ? 17.526 -5.570 -9.975 1.00 84.69 188 TRP A N 1
ATOM 1514 C CA . TRP A 1 188 ? 16.433 -6.398 -9.458 1.00 84.69 188 TRP A CA 1
ATOM 1515 C C . TRP A 1 188 ? 15.068 -6.040 -10.072 1.00 84.69 188 TRP A C 1
ATOM 1517 O O . TRP A 1 188 ? 14.216 -6.913 -10.217 1.00 84.69 188 TRP A O 1
ATOM 1527 N N . LEU A 1 189 ? 14.841 -4.762 -10.404 1.00 87.12 189 LEU A N 1
ATOM 1528 C CA . LEU A 1 189 ? 13.587 -4.295 -10.988 1.00 87.12 189 LEU A CA 1
ATOM 1529 C C . LEU A 1 189 ? 13.518 -4.677 -12.465 1.00 87.12 189 LEU A C 1
ATOM 1531 O O . LEU A 1 189 ? 12.468 -5.108 -12.931 1.00 87.12 189 LEU A O 1
ATOM 1535 N N . ASP A 1 190 ? 14.638 -4.568 -13.179 1.00 87.44 190 ASP A N 1
ATOM 1536 C CA . ASP A 1 190 ? 14.744 -5.028 -14.562 1.00 87.44 190 ASP A CA 1
ATOM 1537 C C . ASP A 1 190 ? 14.560 -6.550 -14.663 1.00 87.44 190 ASP A C 1
ATOM 1539 O O . ASP A 1 190 ? 13.777 -7.008 -15.497 1.00 87.44 190 ASP A O 1
ATOM 1543 N N . ASP A 1 191 ? 15.169 -7.324 -13.759 1.00 90.25 191 ASP A N 1
ATOM 1544 C CA . ASP A 1 191 ? 15.006 -8.781 -13.679 1.00 90.25 191 ASP A CA 1
ATOM 1545 C C . ASP A 1 191 ? 13.556 -9.177 -13.365 1.00 90.25 191 ASP A C 1
ATOM 1547 O O . ASP A 1 191 ? 13.016 -10.115 -13.956 1.00 90.25 191 ASP A O 1
ATOM 1551 N N . LEU A 1 192 ? 12.902 -8.461 -12.443 1.00 92.94 192 LEU A N 1
ATOM 1552 C CA . LEU A 1 192 ? 11.496 -8.682 -12.108 1.00 92.94 192 LEU A CA 1
ATOM 1553 C C . LEU A 1 192 ? 10.586 -8.376 -13.301 1.00 92.94 192 LEU A C 1
ATOM 1555 O O . LEU A 1 192 ? 9.702 -9.165 -13.626 1.00 92.94 192 LEU A O 1
ATOM 1559 N N . LEU A 1 193 ? 10.794 -7.243 -13.970 1.00 92.75 193 LEU A N 1
ATOM 1560 C CA . LEU A 1 193 ? 10.015 -6.878 -15.149 1.00 92.75 193 LEU A CA 1
ATOM 1561 C C . LEU A 1 193 ? 10.227 -7.895 -16.273 1.00 92.75 193 LEU A C 1
ATOM 1563 O O . LEU A 1 193 ? 9.252 -8.313 -16.891 1.00 92.75 193 LEU A O 1
ATOM 1567 N N . PHE A 1 194 ? 11.461 -8.345 -16.502 1.00 92.31 194 PHE A N 1
ATOM 1568 C CA . PHE A 1 194 ? 11.743 -9.397 -17.475 1.00 92.31 194 PHE A CA 1
ATOM 1569 C C . PHE A 1 194 ? 10.968 -10.683 -17.161 1.00 92.31 194 PHE A C 1
ATOM 1571 O O . PHE A 1 194 ? 10.329 -11.235 -18.056 1.00 92.31 194 PHE A O 1
ATOM 1578 N N . GLN A 1 195 ? 10.937 -11.116 -15.896 1.00 93.94 195 GLN A N 1
ATOM 1579 C CA . GLN A 1 195 ? 10.120 -12.256 -15.468 1.00 93.94 195 GLN A CA 1
ATOM 1580 C C . GLN A 1 195 ? 8.623 -12.027 -15.726 1.00 93.94 195 GLN A C 1
ATOM 1582 O O . GLN A 1 195 ? 7.963 -12.914 -16.257 1.00 93.94 195 GLN A O 1
ATOM 1587 N N . ILE A 1 196 ? 8.080 -10.847 -15.411 1.00 93.69 196 ILE A N 1
ATOM 1588 C CA . ILE A 1 196 ? 6.648 -10.537 -15.596 1.00 93.69 196 ILE A CA 1
ATOM 1589 C C . ILE A 1 196 ? 6.230 -10.513 -17.075 1.00 93.69 196 ILE A C 1
ATOM 1591 O O . ILE A 1 196 ? 5.096 -10.862 -17.393 1.00 93.69 196 ILE A O 1
ATOM 1595 N N . TYR A 1 197 ? 7.101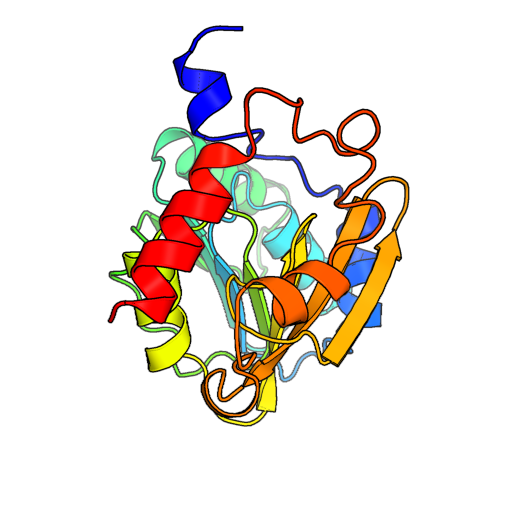 -10.050 -17.975 1.00 90.62 197 TYR A N 1
ATOM 1596 C CA . TYR A 1 197 ? 6.803 -9.987 -19.413 1.00 90.62 197 TYR A CA 1
ATOM 1597 C C . TYR A 1 197 ? 7.135 -11.279 -20.168 1.00 90.62 197 TYR A C 1
ATOM 1599 O O . TYR A 1 197 ? 6.708 -11.423 -21.311 1.00 90.62 197 TYR A O 1
ATOM 1607 N N . SER A 1 198 ? 7.894 -12.191 -19.555 1.00 87.62 198 SER A N 1
ATOM 1608 C CA . SER A 1 198 ? 8.224 -13.501 -20.135 1.00 87.62 198 SER A CA 1
ATOM 1609 C C . SER A 1 198 ? 7.278 -14.623 -19.687 1.00 87.62 198 SER A C 1
ATOM 1611 O O . SER A 1 198 ? 7.349 -15.713 -20.250 1.00 87.62 198 SER A O 1
ATOM 1613 N N . ASN A 1 199 ? 6.428 -14.366 -18.684 1.00 71.69 199 ASN A N 1
ATOM 1614 C CA . ASN A 1 199 ? 5.299 -15.216 -18.283 1.00 71.69 199 ASN A CA 1
ATOM 1615 C C . ASN A 1 199 ? 4.003 -14.719 -18.935 1.00 71.69 199 ASN A C 1
ATOM 1617 O O . ASN A 1 199 ? 3.187 -15.582 -19.317 1.00 71.69 199 ASN A O 1
#

Foldseek 3Di:
DPPVCVQWDDLCPQDLVNLVVVCVVQVAAQQFAEEEQSNQLVSNLLSCQVPHQHPAREYEHQDPVSLVNNVVCCVVRVPPTRYHYDNDHPLPDQPLVGQEYEHETDDAQSNLVSLLVRAAANRKYKYKQFDRQQFDFPDWDDDDLIIMTIHGPNRVVRGDPAPVRRCVRRPCSVVCVSRPCHPVRCVNSVVRNVVVNVD

Radius of gyration: 16.21 Å; Cα contacts (8 Å, |Δi|>4): 362; chains: 1; bounding box: 41×32×47 Å

Sequence (199 aa):
MSDFQSFFGNPDVTTYDECLKIFDFAEMTSDDVFYDLGCGYGTVCIAAAENRNPKKNIGIEARIENFFEATNRVLEKGKGKNIILENKFIENVDFSDATLIYYSIKPNLNHILHLMKMIQEGCRVITPKIPIPSIKPKKNIKINNSNFFLTEGPLNNNKANNIKEWKKFIPDYDNTDKIELNRNNTQWLDDLLFQIYSN

Secondary structure (DSSP, 8-state):
--HHHHHH--TT-S-HHHHHHHHHHTT--TT-EEEEET-TTSHHHHHHHHHT--SEEEEE---HHHHHHHHHHHHHHSTTS--EEE---GGG---TT-SEEEE-S---HHHHHHHHHH--TT-EEEEESS--TTBPPSEEEEETTEEEEEEES-GGGGB-SSHHHHHTTSTTTT-TTTSSS-TTSSHHHHHHHHHHHH-

Mean predicted aligned error: 5.37 Å

pLDDT: mean 89.36, std 15.54, range [37.28, 98.88]

Solvent-accessible surface area (backbone atoms only — not comparable to full-atom values): 11135 Å² total; per-residue (Å²): 132,61,75,72,56,70,73,74,54,68,54,74,70,68,46,66,73,53,42,59,54,50,38,59,75,68,66,66,45,42,83,28,28,34,34,30,44,51,30,25,44,29,52,58,58,44,49,41,46,78,76,43,47,34,69,34,36,38,29,30,18,61,52,66,69,38,36,51,49,16,52,52,46,36,62,73,76,34,62,94,48,72,69,46,78,43,80,38,55,72,78,80,55,90,56,54,77,38,39,32,35,42,46,69,61,89,84,50,68,64,53,53,56,42,48,53,72,31,39,34,75,73,15,34,38,36,20,62,74,45,56,61,86,57,36,50,57,76,49,73,50,74,56,92,96,43,41,37,24,36,30,56,25,39,41,74,84,33,51,43,95,44,71,75,62,39,51,71,74,37,84,60,62,91,44,36,87,76,44,97,48,46,82,91,59,50,61,68,56,54,53,46,45,49,53,65,75,73,107

Nearest PDB structures (foldseek):
  5fa8-assembly1_A  TM=9.294E-01  e=9.247E-13  Saccharolobus islandicus M.14.25
  5jwj-assembly1_A  TM=8.845E-01  e=4.320E-11  Saccharolobus islandicus REY15A
  5kpc-assembly1_B  TM=7.170E-01  e=3.179E-06  Thalictrum flavum subsp. glaucum
  6p3o-assembly1_A-2  TM=6.938E-01  e=3.865E-06  Glaucium flavum
  6uak-assembly1_A-2  TM=6.866E-01  e=6.099E-06  Lachnospiraceae bacterium C6A11